Protein AF-A0A2V2UHX5-F1 (afdb_monomer)

Structure (mmCIF, N/CA/C/O backbone):
data_AF-A0A2V2UHX5-F1
#
_entry.id   AF-A0A2V2UHX5-F1
#
loop_
_atom_site.group_PDB
_atom_site.id
_atom_site.type_symbol
_atom_site.label_atom_id
_atom_site.label_alt_id
_atom_site.label_comp_id
_atom_site.label_asym_id
_atom_site.label_entity_id
_atom_site.label_seq_id
_atom_site.pdbx_PDB_ins_code
_atom_site.Cartn_x
_atom_site.Cartn_y
_atom_site.Cartn_z
_atom_site.occupancy
_atom_site.B_iso_or_equiv
_atom_site.auth_seq_id
_atom_site.auth_comp_id
_atom_site.auth_asym_id
_atom_site.auth_atom_id
_atom_site.pdbx_PDB_model_num
ATOM 1 N N . MET A 1 1 ? 48.097 -24.728 -21.000 1.00 29.00 1 MET A N 1
ATOM 2 C CA . MET A 1 1 ? 48.265 -24.884 -22.466 1.00 29.00 1 MET A CA 1
ATOM 3 C C . MET A 1 1 ? 46.854 -24.875 -23.049 1.00 29.00 1 MET A C 1
ATOM 5 O O . MET A 1 1 ? 46.111 -25.767 -22.694 1.00 29.00 1 MET A O 1
ATOM 9 N N . VAL A 1 2 ? 46.322 -23.892 -23.776 1.00 22.86 2 VAL A N 1
ATOM 10 C CA . VAL A 1 2 ? 46.842 -22.745 -24.535 1.00 22.86 2 VAL A CA 1
ATOM 11 C C . VAL A 1 2 ? 46.278 -21.443 -23.949 1.00 22.86 2 VAL A C 1
ATOM 13 O O . VAL A 1 2 ? 45.104 -21.356 -23.607 1.00 22.86 2 VAL A O 1
ATOM 16 N N . CYS A 1 3 ? 47.145 -20.444 -23.815 1.00 25.00 3 CYS A N 1
ATOM 17 C CA . CYS A 1 3 ? 46.819 -19.087 -23.396 1.00 25.00 3 CYS A CA 1
ATOM 18 C C . CYS A 1 3 ? 46.239 -18.328 -24.604 1.00 25.00 3 CYS A C 1
ATOM 20 O O . CYS A 1 3 ? 46.916 -18.231 -25.625 1.00 25.00 3 CYS A O 1
ATOM 22 N N . LEU A 1 4 ? 45.019 -17.792 -24.510 1.00 25.14 4 LEU A N 1
ATOM 23 C CA . LEU A 1 4 ? 44.509 -16.789 -25.451 1.00 25.14 4 LEU A CA 1
ATOM 24 C C . LEU A 1 4 ? 44.229 -15.505 -24.672 1.00 25.14 4 LEU A C 1
ATOM 26 O O . LEU A 1 4 ? 43.150 -15.286 -24.128 1.00 25.14 4 LEU A O 1
ATOM 30 N N . THR A 1 5 ? 45.267 -14.684 -24.583 1.00 29.28 5 THR A N 1
ATOM 31 C CA . THR A 1 5 ? 45.248 -13.331 -24.040 1.00 29.28 5 THR A CA 1
ATOM 32 C C . THR A 1 5 ? 44.528 -12.371 -24.995 1.00 29.28 5 THR A C 1
ATOM 34 O O . THR A 1 5 ? 44.740 -12.396 -26.203 1.00 29.28 5 THR A O 1
ATOM 37 N N . GLY A 1 6 ? 43.702 -11.483 -24.433 1.00 33.41 6 GLY A N 1
ATOM 38 C CA . GLY A 1 6 ? 43.344 -10.192 -25.034 1.00 33.41 6 GLY A CA 1
ATOM 39 C C . GLY A 1 6 ? 42.260 -10.191 -26.119 1.00 33.41 6 GLY A C 1
ATOM 40 O O . GLY A 1 6 ? 42.556 -10.225 -27.310 1.00 33.41 6 GLY A O 1
ATOM 41 N N . LYS A 1 7 ? 40.998 -9.986 -25.723 1.00 28.45 7 LYS A N 1
ATOM 42 C CA . LYS A 1 7 ? 39.952 -9.447 -26.611 1.00 28.45 7 LYS A CA 1
ATOM 43 C C . LYS A 1 7 ? 39.355 -8.189 -25.982 1.00 28.45 7 LYS A C 1
ATOM 45 O O . LYS A 1 7 ? 38.561 -8.270 -25.052 1.00 28.45 7 LYS A O 1
ATOM 50 N N . SER A 1 8 ? 39.784 -7.027 -26.470 1.00 31.50 8 SER A N 1
ATOM 51 C CA . SER A 1 8 ? 39.180 -5.730 -26.167 1.00 31.50 8 SER A CA 1
ATOM 52 C C . SER A 1 8 ? 37.963 -5.498 -27.067 1.00 31.50 8 SER A C 1
ATOM 54 O O . SER A 1 8 ? 38.036 -5.657 -28.285 1.00 31.50 8 SER A O 1
ATOM 56 N N . TRP A 1 9 ? 36.837 -5.141 -26.454 1.00 30.64 9 TRP A N 1
ATOM 57 C CA . TRP A 1 9 ? 35.574 -4.809 -27.121 1.00 30.64 9 TRP A CA 1
ATOM 58 C C . TRP A 1 9 ? 35.495 -3.293 -27.397 1.00 30.64 9 TRP A C 1
ATOM 60 O O . TRP A 1 9 ? 36.186 -2.526 -26.719 1.00 30.64 9 TRP A O 1
ATOM 70 N N . PRO A 1 10 ? 34.722 -2.833 -28.403 1.00 34.50 10 PRO A N 1
ATOM 71 C CA . PRO A 1 10 ? 34.759 -1.441 -28.848 1.00 34.50 10 PRO A CA 1
ATOM 72 C C . PRO A 1 10 ? 34.236 -0.483 -27.769 1.00 34.50 10 PRO A C 1
ATOM 74 O O . PRO A 1 10 ? 33.144 -0.654 -27.234 1.00 34.50 10 PRO A O 1
ATOM 77 N N . LEU A 1 11 ? 35.028 0.548 -27.479 1.00 31.48 11 LEU A N 1
ATOM 78 C CA . LEU A 1 11 ? 34.665 1.678 -26.626 1.00 31.48 11 LEU A CA 1
ATOM 79 C C . LEU A 1 11 ? 34.135 2.810 -27.513 1.00 31.48 11 LEU A C 1
ATOM 81 O O . LEU A 1 11 ? 34.868 3.320 -28.360 1.00 31.48 11 LEU A O 1
ATOM 85 N N . LEU A 1 12 ? 32.889 3.238 -27.297 1.00 30.97 12 LEU A N 1
ATOM 86 C CA . LEU A 1 12 ? 32.420 4.541 -27.773 1.00 30.97 12 LEU A CA 1
ATOM 87 C C . LEU A 1 12 ? 33.054 5.627 -26.899 1.00 30.97 12 LEU A C 1
ATOM 89 O O . LEU A 1 12 ? 32.900 5.607 -25.678 1.00 30.97 12 LEU A O 1
ATOM 93 N N . ARG A 1 13 ? 33.772 6.572 -27.513 1.00 33.16 13 ARG A N 1
ATOM 94 C CA . ARG A 1 13 ? 34.287 7.757 -26.821 1.00 33.16 13 ARG A CA 1
ATOM 95 C C . ARG A 1 13 ? 33.755 9.022 -27.474 1.00 33.16 13 ARG A C 1
ATOM 97 O O . ARG A 1 13 ? 33.814 9.185 -28.689 1.00 33.16 13 ARG A O 1
ATOM 104 N N . TRP A 1 14 ? 33.282 9.923 -26.627 1.00 31.20 14 TRP A N 1
ATOM 105 C CA . TRP A 1 14 ? 32.943 11.292 -26.978 1.00 31.20 14 TRP A CA 1
ATOM 106 C C . TRP A 1 14 ? 34.185 12.147 -26.744 1.00 31.20 14 TRP A C 1
ATOM 108 O O . TRP A 1 14 ? 34.790 12.058 -25.676 1.00 31.20 14 TRP A O 1
ATOM 118 N N . CYS A 1 15 ? 34.587 12.945 -27.730 1.00 32.78 15 CYS A N 1
ATOM 119 C CA . CYS A 1 15 ? 35.665 13.911 -27.562 1.00 32.78 15 CYS A CA 1
ATOM 120 C C . CYS A 1 15 ? 35.153 15.285 -27.993 1.00 32.78 15 CYS A C 1
ATOM 122 O O . CYS A 1 15 ? 34.737 15.471 -29.136 1.00 32.78 15 CYS A O 1
ATOM 124 N N . THR A 1 16 ? 35.164 16.240 -27.070 1.00 27.30 16 THR A N 1
ATOM 125 C CA . THR A 1 16 ? 34.967 17.661 -27.360 1.00 27.30 16 THR A CA 1
ATOM 126 C C . THR A 1 16 ? 36.314 18.272 -27.735 1.00 27.30 16 THR A C 1
ATOM 128 O O . THR A 1 16 ? 37.315 18.045 -27.055 1.00 27.30 16 THR A O 1
ATOM 131 N N . THR A 1 17 ? 36.369 19.026 -28.832 1.00 35.03 17 THR A N 1
ATOM 132 C CA . THR A 1 17 ? 37.528 19.871 -29.156 1.00 35.03 17 THR A CA 1
ATOM 133 C C . THR A 1 17 ? 37.292 21.294 -28.640 1.00 35.03 17 THR A C 1
ATOM 135 O O . THR A 1 17 ? 36.150 21.693 -28.407 1.00 35.03 17 THR A O 1
ATOM 138 N N . MET A 1 18 ? 38.372 22.062 -28.437 1.00 31.48 18 MET A N 1
ATOM 139 C CA . MET A 1 18 ? 38.348 23.391 -27.794 1.00 31.48 18 MET A CA 1
ATOM 140 C C . MET A 1 18 ? 37.526 24.478 -28.525 1.00 31.48 18 MET A C 1
ATOM 142 O O . MET A 1 18 ? 37.400 25.577 -28.001 1.00 31.48 18 MET A O 1
ATOM 146 N N . GLU A 1 19 ? 36.921 24.189 -29.681 1.00 33.12 19 GLU A N 1
ATOM 147 C CA . GLU A 1 19 ? 36.107 25.146 -30.456 1.00 33.12 19 GLU A CA 1
ATOM 148 C C . GLU A 1 19 ? 34.610 24.778 -30.528 1.00 33.12 19 GLU A C 1
ATOM 150 O O . GLU A 1 19 ? 33.876 25.278 -31.374 1.00 33.12 19 GLU A O 1
ATOM 155 N N . GLY A 1 20 ? 34.117 23.910 -29.636 1.00 34.12 20 GLY A N 1
ATOM 156 C CA . GLY A 1 20 ? 32.671 23.711 -29.445 1.00 34.12 20 GLY A CA 1
ATOM 157 C C . GLY A 1 20 ? 31.966 22.809 -30.467 1.00 34.12 20 GLY A C 1
ATOM 158 O O . GLY A 1 20 ? 30.743 22.694 -30.427 1.00 34.12 20 GLY A O 1
ATOM 159 N N . ASN A 1 21 ? 32.703 22.108 -31.333 1.00 33.91 21 ASN A N 1
ATOM 160 C CA . ASN A 1 21 ? 32.145 21.066 -32.199 1.00 33.91 21 ASN A CA 1
ATOM 161 C C . ASN A 1 21 ? 32.291 19.675 -31.555 1.00 33.91 21 ASN A C 1
ATOM 163 O O . ASN A 1 21 ? 33.368 19.296 -31.088 1.00 33.91 21 ASN A O 1
ATOM 167 N N . VAL A 1 22 ? 31.205 18.894 -31.543 1.00 33.19 22 VAL A N 1
ATOM 168 C CA . VAL A 1 22 ? 31.195 17.508 -31.043 1.00 33.19 22 VAL A CA 1
ATOM 169 C C . VAL A 1 22 ? 31.486 16.561 -32.203 1.00 33.19 22 VAL A C 1
ATOM 171 O O . VAL A 1 22 ? 30.691 16.454 -33.135 1.00 33.19 22 VAL A O 1
ATOM 174 N N . ILE A 1 23 ? 32.616 15.855 -32.143 1.00 38.97 23 ILE A N 1
ATOM 175 C CA . ILE A 1 23 ? 32.983 14.832 -33.128 1.00 38.97 23 ILE A CA 1
ATOM 176 C C . ILE A 1 23 ? 32.737 13.455 -32.507 1.00 38.97 23 ILE A C 1
ATOM 178 O O . ILE A 1 23 ? 33.295 13.119 -31.461 1.00 38.97 23 ILE A O 1
ATOM 182 N N . LEU A 1 24 ? 31.908 12.639 -33.163 1.00 34.75 24 LEU A N 1
ATOM 183 C CA . LEU A 1 24 ? 31.707 11.241 -32.792 1.00 34.75 24 LEU A CA 1
ATOM 184 C C . LEU A 1 24 ? 32.798 10.390 -33.456 1.00 34.75 24 LEU A C 1
ATOM 186 O O . LEU A 1 24 ? 32.785 10.204 -34.671 1.00 34.75 24 LEU A O 1
ATOM 190 N N . MET A 1 25 ? 33.737 9.861 -32.671 1.00 34.75 25 MET A N 1
ATOM 191 C CA . MET A 1 25 ? 34.722 8.898 -33.168 1.00 34.75 25 MET A CA 1
ATOM 192 C C . MET A 1 25 ? 34.351 7.487 -32.718 1.00 34.75 25 MET A C 1
ATOM 194 O O . MET A 1 25 ? 34.378 7.161 -31.532 1.00 34.75 25 MET A O 1
ATOM 198 N N . VAL A 1 26 ? 34.029 6.630 -33.686 1.00 34.41 26 VAL A N 1
ATOM 199 C CA . VAL A 1 26 ? 33.784 5.204 -33.454 1.00 34.41 26 VAL A CA 1
ATOM 200 C C . VAL A 1 26 ? 35.026 4.436 -33.892 1.00 34.41 26 VAL A C 1
ATOM 202 O O . VAL A 1 26 ? 35.281 4.265 -35.081 1.00 34.41 26 VAL A O 1
ATOM 205 N N . GLN A 1 27 ? 35.816 3.968 -32.928 1.00 32.69 27 GLN A N 1
ATOM 206 C CA . GLN A 1 27 ? 36.979 3.134 -33.211 1.00 32.69 27 GLN A CA 1
ATOM 207 C C . GLN A 1 27 ? 36.567 1.662 -33.168 1.00 32.69 27 GLN A C 1
ATOM 209 O O . GLN A 1 27 ? 36.323 1.106 -32.097 1.00 32.69 27 GLN A O 1
ATOM 214 N N . THR A 1 28 ? 36.505 1.011 -34.331 1.00 35.50 28 THR A N 1
ATOM 215 C CA . THR A 1 28 ? 36.329 -0.444 -34.407 1.00 35.50 28 THR A CA 1
ATOM 216 C C . THR A 1 28 ? 37.602 -1.099 -34.924 1.00 35.50 28 THR A C 1
ATOM 218 O O . THR A 1 28 ? 38.202 -0.671 -35.907 1.00 35.50 28 THR A O 1
ATOM 221 N N . ARG A 1 29 ? 38.035 -2.162 -34.246 1.00 33.00 29 ARG A N 1
ATOM 222 C CA . ARG A 1 29 ? 38.988 -3.128 -34.793 1.00 33.00 29 ARG A CA 1
ATOM 223 C C . ARG A 1 29 ? 38.162 -4.370 -35.104 1.00 33.00 29 ARG A C 1
ATOM 225 O O . ARG A 1 29 ? 37.933 -5.185 -34.217 1.00 33.00 29 ARG A O 1
ATOM 232 N N . MET A 1 30 ? 37.615 -4.454 -36.315 1.00 36.06 30 MET A N 1
ATOM 233 C CA . MET A 1 30 ? 36.760 -5.576 -36.713 1.00 36.06 30 MET A CA 1
ATOM 234 C C . MET A 1 30 ? 37.432 -6.440 -37.785 1.00 36.06 30 MET A C 1
ATOM 236 O O . MET A 1 30 ? 38.065 -5.905 -38.696 1.00 36.06 30 MET A O 1
ATOM 240 N N . PRO A 1 31 ? 37.326 -7.775 -37.684 1.00 35.81 31 PRO A N 1
ATOM 241 C CA . PRO A 1 31 ? 37.798 -8.678 -38.721 1.00 35.81 31 PRO A CA 1
ATOM 242 C C . PRO A 1 31 ? 36.929 -8.583 -39.990 1.00 35.81 31 PRO A C 1
ATOM 244 O O . PRO A 1 31 ? 35.723 -8.351 -39.927 1.00 35.81 31 PRO A O 1
ATOM 247 N N . TRP A 1 32 ? 37.566 -8.808 -41.142 1.00 38.41 32 TRP A N 1
ATOM 248 C CA . TRP A 1 32 ? 37.088 -8.579 -42.520 1.00 38.41 32 TRP A CA 1
ATOM 249 C C . TRP A 1 32 ? 35.759 -9.235 -42.956 1.00 38.41 32 TRP A C 1
ATOM 251 O O . TRP A 1 32 ? 35.312 -9.004 -44.073 1.00 38.41 32 TRP A O 1
ATOM 261 N N . TRP A 1 33 ? 35.130 -10.058 -42.119 1.00 38.44 33 TRP A N 1
ATOM 262 C CA . TRP A 1 33 ? 33.874 -10.753 -42.428 1.00 38.44 33 TRP A CA 1
ATOM 263 C C . TRP A 1 33 ? 32.637 -10.052 -41.841 1.00 38.44 33 TRP A C 1
ATOM 265 O O . TRP A 1 33 ? 31.519 -10.339 -42.260 1.00 38.44 33 TRP A O 1
ATOM 275 N N . VAL A 1 34 ? 32.819 -9.081 -40.934 1.00 41.62 34 VAL A N 1
ATOM 276 C CA . VAL A 1 34 ? 31.725 -8.267 -40.357 1.00 41.62 34 VAL A CA 1
ATOM 277 C C . VAL A 1 34 ? 31.292 -7.126 -41.295 1.00 41.62 34 VAL A C 1
ATOM 279 O O . VAL A 1 34 ? 30.174 -6.625 -41.206 1.00 41.62 34 VAL A O 1
ATOM 282 N N . THR A 1 35 ? 32.128 -6.752 -42.265 1.00 40.59 35 THR A N 1
ATOM 283 C CA . THR A 1 35 ? 31.844 -5.698 -43.256 1.00 40.59 35 THR A CA 1
ATOM 284 C C . THR A 1 35 ? 30.671 -6.018 -44.184 1.00 40.59 35 THR A C 1
ATOM 286 O O . THR A 1 35 ? 30.045 -5.089 -44.681 1.00 40.59 35 THR A O 1
ATOM 289 N N . ARG A 1 36 ? 30.297 -7.292 -44.378 1.00 33.34 36 ARG A N 1
ATOM 290 C CA . ARG A 1 36 ? 29.202 -7.676 -45.293 1.00 33.34 36 ARG A CA 1
ATOM 291 C C . ARG A 1 36 ? 27.782 -7.417 -44.771 1.00 33.34 36 ARG A C 1
ATOM 293 O O . ARG A 1 36 ? 26.845 -7.487 -45.555 1.00 33.34 36 ARG A O 1
ATOM 300 N N . HIS A 1 37 ? 27.606 -7.105 -43.485 1.00 39.50 37 HIS A N 1
ATOM 301 C CA . HIS A 1 37 ? 26.285 -6.819 -42.898 1.00 39.50 37 HIS A CA 1
ATOM 302 C C . HIS A 1 37 ? 26.075 -5.338 -42.530 1.00 39.50 37 HIS A C 1
ATOM 304 O O . HIS A 1 37 ? 25.029 -4.980 -41.990 1.00 39.50 37 HIS A O 1
ATOM 310 N N . LEU A 1 38 ? 27.038 -4.461 -42.844 1.00 37.91 38 LEU A N 1
ATOM 311 C CA . LEU A 1 38 ? 26.984 -3.031 -42.515 1.00 37.91 38 LEU A CA 1
ATOM 312 C C . LEU A 1 38 ? 26.311 -2.152 -43.584 1.00 37.91 38 LEU A C 1
ATOM 314 O O . LEU A 1 38 ? 26.018 -0.995 -43.286 1.00 37.91 38 LEU A O 1
ATOM 318 N N . ASP A 1 39 ? 25.968 -2.687 -44.760 1.00 37.91 39 ASP A N 1
ATOM 319 C CA . ASP A 1 39 ? 25.250 -1.926 -45.798 1.00 37.91 39 ASP A CA 1
ATOM 320 C C . ASP A 1 39 ? 23.863 -1.449 -45.322 1.00 37.91 39 ASP A C 1
ATOM 322 O O . ASP A 1 39 ? 23.401 -0.369 -45.691 1.00 37.91 39 ASP A O 1
ATOM 326 N N . VAL A 1 40 ? 23.224 -2.194 -44.411 1.00 38.59 40 VAL A N 1
ATOM 327 C CA . VAL A 1 40 ? 21.906 -1.844 -43.847 1.00 38.59 40 VAL A CA 1
ATOM 328 C C . VAL A 1 40 ? 22.014 -0.769 -42.753 1.00 38.59 40 VAL A C 1
ATOM 330 O O . VAL A 1 40 ? 21.155 0.106 -42.652 1.00 38.59 40 VAL A O 1
ATOM 333 N N . LEU A 1 41 ? 23.099 -0.773 -41.971 1.00 36.66 41 LEU A N 1
ATOM 334 C CA . LEU A 1 41 ? 23.358 0.209 -40.907 1.00 36.66 41 LEU A CA 1
ATOM 335 C C . LEU A 1 41 ? 23.897 1.538 -41.461 1.00 36.66 41 LEU A C 1
ATOM 337 O O . LEU A 1 41 ? 23.500 2.607 -40.995 1.00 36.66 41 LEU A O 1
ATOM 341 N N . GLY A 1 42 ? 24.736 1.487 -42.500 1.00 34.00 42 GLY A N 1
ATOM 342 C CA . GLY A 1 42 ? 25.228 2.676 -43.200 1.00 34.00 42 GLY A CA 1
ATOM 343 C C . GLY A 1 42 ? 24.107 3.465 -43.886 1.00 34.00 42 GLY A C 1
ATOM 344 O O . GLY A 1 42 ? 24.073 4.695 -43.802 1.00 34.00 42 GLY A O 1
ATOM 345 N N . ALA A 1 43 ? 23.135 2.770 -44.487 1.00 34.47 43 ALA A N 1
ATOM 346 C CA . ALA A 1 43 ? 21.999 3.398 -45.161 1.00 34.47 43 ALA A CA 1
ATOM 347 C C . ALA A 1 43 ? 21.012 4.091 -44.196 1.00 34.47 43 ALA A C 1
ATOM 349 O O . ALA A 1 43 ? 20.432 5.122 -44.550 1.00 34.47 43 ALA A O 1
ATOM 350 N N . MET A 1 44 ? 20.836 3.578 -42.969 1.00 30.78 44 MET A N 1
ATOM 351 C CA . MET A 1 44 ? 19.966 4.212 -41.964 1.00 30.78 44 MET A CA 1
ATOM 352 C C . MET A 1 44 ? 20.582 5.487 -41.373 1.00 30.78 44 MET A C 1
ATOM 354 O O . MET A 1 44 ? 19.869 6.473 -41.187 1.00 30.78 44 MET A O 1
ATOM 358 N N . CYS A 1 45 ? 21.899 5.516 -41.148 1.00 33.50 45 CYS A N 1
ATOM 359 C CA . CYS A 1 45 ? 22.588 6.712 -40.651 1.00 33.50 45 CYS A CA 1
ATOM 360 C C . CYS A 1 45 ? 22.636 7.842 -41.694 1.00 33.50 45 CYS A C 1
ATOM 362 O O . CYS A 1 45 ? 22.489 9.010 -41.338 1.00 33.50 45 CYS A O 1
ATOM 364 N N . ALA A 1 46 ? 22.768 7.514 -42.985 1.00 33.53 46 ALA A N 1
ATOM 365 C CA . ALA A 1 46 ? 22.805 8.511 -44.058 1.00 33.53 46 ALA A CA 1
ATOM 366 C C . ALA A 1 46 ? 21.459 9.237 -44.277 1.00 33.53 46 ALA A C 1
ATOM 368 O O . ALA A 1 46 ? 21.449 10.407 -44.655 1.00 33.53 46 ALA A O 1
ATOM 369 N N . ARG A 1 47 ? 20.313 8.593 -44.001 1.00 28.66 47 ARG A N 1
ATOM 370 C CA . ARG A 1 47 ? 18.983 9.228 -44.136 1.00 28.66 47 ARG A CA 1
ATOM 371 C C . ARG A 1 47 ? 18.615 10.186 -42.999 1.00 28.66 47 ARG A C 1
ATOM 373 O O . ARG A 1 47 ? 17.701 10.984 -43.174 1.00 28.66 47 ARG A O 1
ATOM 380 N N . LEU A 1 48 ? 19.319 10.142 -41.867 1.00 31.83 48 LEU A N 1
ATOM 381 C CA . LEU A 1 48 ? 19.066 11.014 -40.710 1.00 31.83 48 LEU A CA 1
ATOM 382 C C . LEU A 1 48 ? 19.770 12.381 -40.792 1.00 31.83 48 LEU A C 1
ATOM 384 O O . LEU A 1 48 ? 19.522 13.238 -39.950 1.00 31.83 48 LEU A O 1
ATOM 388 N N . ILE A 1 49 ? 20.615 12.620 -41.802 1.00 40.94 49 ILE A N 1
ATOM 389 C CA . ILE A 1 49 ? 21.466 13.817 -41.883 1.00 40.94 49 ILE A CA 1
ATOM 390 C C . ILE A 1 49 ? 21.185 14.571 -43.191 1.00 40.94 49 ILE A C 1
ATOM 392 O O . ILE A 1 49 ? 22.003 14.638 -44.101 1.00 40.94 49 ILE A O 1
ATOM 396 N N . SER A 1 50 ? 19.989 15.149 -43.292 1.00 33.78 50 SER A N 1
ATOM 397 C CA . SER A 1 50 ? 19.660 16.166 -44.302 1.00 33.78 50 SER A CA 1
ATOM 398 C C . SER A 1 50 ? 18.842 17.287 -43.665 1.00 33.78 50 SER A C 1
ATOM 400 O O . SER A 1 50 ? 17.723 17.605 -44.059 1.00 33.78 50 SER A O 1
ATOM 402 N N . THR A 1 51 ? 19.402 17.898 -42.624 1.00 35.25 51 THR A N 1
ATOM 403 C CA . THR A 1 51 ? 18.931 19.192 -42.123 1.00 35.25 51 THR A CA 1
ATOM 404 C C . THR A 1 51 ? 20.132 20.127 -42.014 1.00 35.25 51 THR A C 1
ATOM 406 O O . THR A 1 51 ? 21.095 19.846 -41.306 1.00 35.25 51 THR A O 1
ATOM 409 N N . LYS A 1 52 ? 20.072 21.209 -42.797 1.00 36.69 52 LYS A N 1
ATOM 410 C CA . LYS A 1 52 ? 21.114 22.154 -43.252 1.00 36.69 52 LYS A CA 1
ATOM 411 C C . LYS A 1 52 ? 22.005 22.864 -42.198 1.00 36.69 52 LYS A C 1
ATOM 413 O O . LYS A 1 52 ? 22.319 24.035 -42.392 1.00 36.69 52 LYS A O 1
ATOM 418 N N . ARG A 1 53 ? 22.455 22.233 -41.106 1.00 36.88 53 ARG A N 1
ATOM 419 C CA . ARG A 1 53 ? 23.353 22.900 -40.129 1.00 36.88 53 ARG A CA 1
ATOM 420 C C . ARG A 1 53 ? 24.494 22.081 -39.518 1.00 36.88 53 ARG A C 1
ATOM 422 O O . ARG A 1 53 ? 25.214 22.627 -38.694 1.00 36.88 53 ARG A O 1
ATOM 429 N N . PHE A 1 54 ? 24.734 20.845 -39.951 1.00 32.59 54 PHE A N 1
ATOM 430 C CA . PHE A 1 54 ? 25.877 20.061 -39.468 1.00 32.59 54 PHE A CA 1
ATOM 431 C C . PHE A 1 54 ? 26.579 19.346 -40.625 1.00 32.59 54 PHE A C 1
ATOM 433 O O . PHE A 1 54 ? 25.958 18.561 -41.338 1.00 32.59 54 PHE A O 1
ATOM 440 N N . GLN A 1 55 ? 27.872 19.618 -40.818 1.00 30.16 55 GLN A N 1
ATOM 441 C CA . GLN A 1 55 ? 28.740 18.791 -41.654 1.00 30.16 55 GLN A CA 1
ATOM 442 C C . GLN A 1 55 ? 29.339 17.696 -40.767 1.00 30.16 55 GLN A C 1
ATOM 444 O O . GLN A 1 55 ? 30.156 17.981 -39.897 1.00 30.16 55 GLN A O 1
ATOM 449 N N . PHE A 1 56 ? 28.927 16.446 -40.969 1.00 29.41 56 PHE A N 1
ATOM 450 C CA . PHE A 1 56 ? 29.563 15.292 -40.334 1.00 29.41 56 PHE A CA 1
ATOM 451 C C . PHE A 1 56 ? 30.514 14.636 -41.337 1.00 29.41 56 PHE A C 1
ATOM 453 O O . PHE A 1 56 ? 30.081 14.149 -42.379 1.00 29.41 56 PHE A O 1
ATOM 460 N N . LEU A 1 57 ? 31.809 14.612 -41.020 1.00 32.00 57 LEU A N 1
ATOM 461 C CA . LEU A 1 57 ? 32.804 13.828 -41.747 1.00 32.00 57 LEU A CA 1
ATOM 462 C C . LEU A 1 57 ? 32.928 12.461 -41.063 1.00 32.00 57 LEU A C 1
ATOM 464 O O . LEU A 1 57 ? 33.445 12.362 -39.951 1.00 32.00 57 LEU A O 1
ATOM 468 N N . VAL A 1 58 ? 32.454 11.401 -41.715 1.00 30.64 58 VAL A N 1
ATOM 469 C CA . VAL A 1 58 ? 32.699 10.026 -41.261 1.00 30.64 58 VAL A CA 1
ATOM 470 C C . VAL A 1 58 ? 34.105 9.636 -41.705 1.00 30.64 58 VAL A C 1
ATOM 472 O O . VAL A 1 58 ? 34.328 9.307 -42.867 1.00 30.64 58 VAL A O 1
ATOM 475 N N . VAL A 1 59 ? 35.067 9.689 -40.785 1.00 30.44 59 VAL A N 1
ATOM 476 C CA . VAL A 1 59 ? 36.425 9.191 -41.033 1.00 30.44 59 VAL A CA 1
ATOM 477 C C . VAL A 1 59 ? 36.516 7.757 -40.521 1.00 30.44 59 VAL A C 1
ATOM 479 O O . VAL A 1 59 ? 36.517 7.511 -39.316 1.00 30.44 59 VAL A O 1
ATOM 482 N N . VAL A 1 60 ? 36.615 6.795 -41.438 1.00 28.25 60 VAL A N 1
ATOM 483 C CA . VAL A 1 60 ? 36.982 5.412 -41.106 1.00 28.25 60 VAL A CA 1
ATOM 484 C C . VAL A 1 60 ? 38.495 5.383 -40.884 1.00 28.25 60 VAL A C 1
ATOM 486 O O . VAL A 1 60 ? 39.273 5.249 -41.824 1.00 28.25 60 VAL A O 1
ATOM 489 N N . VAL A 1 61 ? 38.934 5.577 -39.638 1.00 33.19 61 VAL A N 1
ATOM 490 C CA . VAL A 1 61 ? 40.363 5.568 -39.290 1.00 33.19 61 VAL A CA 1
ATOM 491 C C . VAL A 1 61 ? 40.836 4.126 -39.093 1.00 33.19 61 VAL A C 1
ATOM 493 O O . VAL A 1 61 ? 40.743 3.563 -38.002 1.00 33.19 61 VAL A O 1
ATOM 496 N N . GLY A 1 62 ? 41.403 3.525 -40.136 1.00 29.97 62 GLY A N 1
ATOM 497 C CA . GLY A 1 62 ? 42.417 2.492 -39.944 1.00 29.97 62 GLY A CA 1
ATOM 498 C C . GLY A 1 62 ? 43.705 3.172 -39.486 1.00 29.97 62 GLY A C 1
ATOM 499 O O . GLY A 1 62 ? 44.281 3.891 -40.281 1.00 29.97 62 GLY A O 1
ATOM 500 N N . GLN A 1 63 ? 44.113 2.970 -38.225 1.00 29.03 63 GLN A N 1
ATOM 501 C CA . GLN A 1 63 ? 45.346 3.485 -37.591 1.00 29.03 63 GLN A CA 1
ATOM 502 C C . GLN A 1 63 ? 45.617 4.995 -37.788 1.00 29.03 63 GLN A C 1
ATOM 504 O O . GLN A 1 63 ? 45.920 5.467 -38.872 1.00 29.03 63 GLN A O 1
ATOM 509 N N . ALA A 1 64 ? 45.557 5.768 -36.701 1.00 31.95 64 ALA A N 1
ATOM 510 C CA . ALA A 1 64 ? 45.722 7.220 -36.727 1.00 31.95 64 ALA A CA 1
ATOM 511 C C . ALA A 1 64 ? 47.014 7.676 -37.441 1.00 31.95 64 ALA A C 1
ATOM 513 O O . ALA A 1 64 ? 48.119 7.357 -37.006 1.00 31.95 64 ALA A O 1
ATOM 514 N N . TRP A 1 65 ? 46.855 8.458 -38.510 1.00 28.30 65 TRP A N 1
ATOM 515 C CA . TRP A 1 65 ? 47.897 9.301 -39.092 1.00 28.30 65 TRP A CA 1
ATOM 516 C C . TRP A 1 65 ? 47.581 10.740 -38.691 1.00 28.30 65 TRP A C 1
ATOM 518 O O . TRP A 1 65 ? 46.536 11.270 -39.062 1.00 28.30 65 TRP A O 1
ATOM 528 N N . SER A 1 66 ? 48.468 11.382 -37.938 1.00 28.47 66 SER A N 1
ATOM 529 C CA . SER A 1 66 ? 48.432 12.836 -37.777 1.00 28.47 66 SER A CA 1
ATOM 530 C C . SER A 1 66 ? 49.499 13.441 -38.680 1.00 28.47 66 SER A C 1
ATOM 532 O O . SER A 1 66 ? 50.688 13.186 -38.499 1.00 28.47 66 SER A O 1
ATOM 534 N N . TYR A 1 67 ? 49.066 14.234 -39.659 1.00 28.44 67 TYR A N 1
ATOM 535 C CA . TYR A 1 67 ? 49.948 15.085 -40.451 1.00 28.44 67 TYR A CA 1
ATOM 536 C C . TYR A 1 67 ? 50.403 16.262 -39.586 1.00 28.44 67 TYR A C 1
ATOM 538 O O . TYR A 1 67 ? 49.590 17.097 -39.195 1.00 28.44 67 TYR A O 1
ATOM 546 N N . CYS A 1 68 ? 51.701 16.339 -39.298 1.00 25.73 68 CYS A N 1
ATOM 547 C CA . CYS A 1 68 ? 52.315 17.562 -38.799 1.00 25.73 68 CYS A CA 1
ATOM 548 C C . CYS A 1 68 ? 52.803 18.353 -40.017 1.00 25.73 68 CYS A C 1
ATOM 550 O O . CYS A 1 68 ? 53.751 17.945 -40.687 1.00 25.73 68 CYS A O 1
ATOM 552 N N . CYS A 1 69 ? 52.109 19.438 -40.356 1.00 26.28 69 CYS A N 1
ATOM 553 C CA . CYS A 1 69 ? 52.485 20.304 -41.465 1.00 26.28 69 CYS A CA 1
ATOM 554 C C . CYS A 1 69 ? 53.454 21.370 -40.936 1.00 26.28 69 CYS A C 1
ATOM 556 O O . CYS A 1 69 ? 53.022 22.371 -40.372 1.00 26.28 69 CYS A O 1
ATOM 558 N N . SER A 1 70 ? 54.763 21.152 -41.082 1.00 28.08 70 SER A N 1
ATOM 559 C CA . SER A 1 70 ? 55.759 22.211 -40.899 1.00 28.08 70 SER A CA 1
ATOM 560 C C . SER A 1 70 ? 56.091 22.833 -42.253 1.00 28.08 70 SER A C 1
ATOM 562 O O . SER A 1 70 ? 56.524 22.146 -43.176 1.00 28.08 70 SER A O 1
ATOM 564 N N . SER A 1 71 ? 55.876 24.137 -42.363 1.00 37.00 71 SER A N 1
ATOM 565 C CA . SER A 1 71 ? 56.144 24.963 -43.537 1.00 37.00 71 SER A CA 1
ATOM 566 C C . SER A 1 71 ? 57.646 25.082 -43.842 1.00 37.00 71 SER A C 1
ATOM 568 O O . SER A 1 71 ? 58.351 25.808 -43.145 1.00 37.00 71 SER A O 1
ATOM 570 N N . ALA A 1 72 ? 58.120 24.422 -44.903 1.00 29.09 72 ALA A N 1
ATOM 571 C CA . ALA A 1 72 ? 59.323 24.797 -45.658 1.00 29.09 72 ALA A CA 1
ATOM 572 C C . ALA A 1 72 ? 59.254 24.207 -47.088 1.00 29.09 72 ALA A C 1
ATOM 574 O O . ALA A 1 72 ? 58.749 23.093 -47.251 1.00 29.09 72 ALA A O 1
ATOM 575 N N . PRO A 1 73 ? 59.709 24.925 -48.135 1.00 36.06 73 PRO A N 1
ATOM 576 C CA . PRO A 1 73 ? 59.552 24.489 -49.518 1.00 36.06 73 PRO A CA 1
ATOM 577 C C . PRO A 1 73 ? 60.664 23.510 -49.918 1.00 36.06 73 PRO A C 1
ATOM 579 O O . PRO A 1 73 ? 61.841 23.855 -49.896 1.00 36.06 73 PRO A O 1
ATOM 582 N N . GLY A 1 74 ? 60.276 22.302 -50.331 1.00 34.97 74 GLY A N 1
ATOM 583 C CA . GLY A 1 74 ? 61.171 21.319 -50.948 1.00 34.97 74 GLY A CA 1
ATOM 584 C C . GLY A 1 74 ? 61.114 19.944 -50.282 1.00 34.97 74 GLY A C 1
ATOM 585 O O . GLY A 1 74 ? 61.604 19.771 -49.177 1.00 34.97 74 GLY A O 1
ATOM 586 N N . PHE A 1 75 ? 60.528 18.975 -50.995 1.00 31.06 75 PHE A N 1
ATOM 587 C CA . PHE A 1 75 ? 60.599 17.521 -50.773 1.00 31.06 75 PHE A CA 1
ATOM 588 C C . PHE A 1 75 ? 60.347 16.996 -49.342 1.00 31.06 75 PHE A C 1
ATOM 590 O O . PHE A 1 75 ? 61.245 16.873 -48.515 1.00 31.06 75 PHE A O 1
ATOM 597 N N . ILE A 1 76 ? 59.111 16.547 -49.092 1.00 30.27 76 ILE A N 1
ATOM 598 C CA . ILE A 1 76 ? 58.727 15.826 -47.870 1.00 30.27 76 ILE A CA 1
ATOM 599 C C . ILE A 1 76 ? 59.002 14.327 -48.057 1.00 30.27 76 ILE A C 1
ATOM 601 O O . ILE A 1 76 ? 58.271 13.635 -48.763 1.00 30.27 76 ILE A O 1
ATOM 605 N N . LEU A 1 77 ? 60.028 13.815 -47.374 1.00 27.34 77 LEU A N 1
ATOM 606 C CA . LEU A 1 77 ? 60.194 12.389 -47.083 1.00 27.34 77 LEU A CA 1
ATOM 607 C C . LEU A 1 77 ? 59.807 12.179 -45.610 1.00 27.34 77 LEU A C 1
ATOM 609 O O . LEU A 1 77 ? 60.570 12.506 -44.702 1.00 27.34 77 LEU A O 1
ATOM 613 N N . ALA A 1 78 ? 58.588 11.701 -45.352 1.00 28.92 78 ALA A N 1
ATOM 614 C CA . ALA A 1 78 ? 58.084 11.510 -43.993 1.00 28.92 78 ALA A CA 1
ATOM 615 C C . ALA A 1 78 ? 58.738 10.279 -43.336 1.00 28.92 78 ALA A C 1
ATOM 617 O O . ALA A 1 78 ? 58.441 9.136 -43.684 1.00 28.92 78 ALA A O 1
A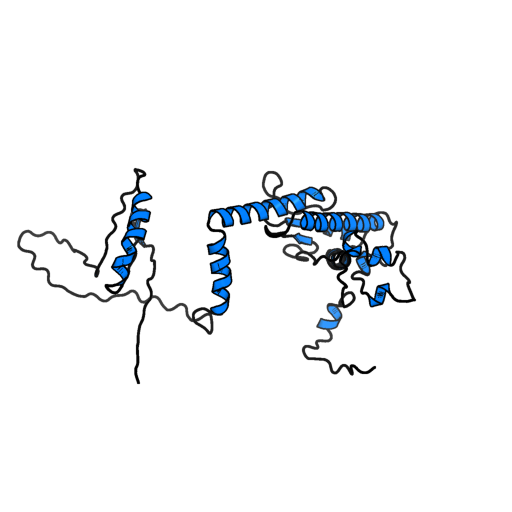TOM 618 N N . ARG A 1 79 ? 59.631 10.502 -42.364 1.00 26.88 79 ARG A N 1
ATOM 619 C CA . ARG A 1 79 ? 60.098 9.460 -41.434 1.00 26.88 79 ARG A CA 1
ATOM 620 C C . ARG A 1 79 ? 59.039 9.234 -40.351 1.00 26.88 79 ARG A C 1
ATOM 622 O O . ARG A 1 79 ? 58.695 10.157 -39.618 1.00 26.88 79 ARG A O 1
ATOM 629 N N . PHE A 1 80 ? 58.560 7.998 -40.229 1.00 26.39 80 PHE A N 1
ATOM 630 C CA . PHE A 1 80 ? 57.632 7.574 -39.179 1.00 26.39 80 PHE A CA 1
ATOM 631 C C . PHE A 1 80 ? 58.353 7.444 -37.834 1.00 26.39 80 PHE A C 1
ATOM 633 O O . PHE A 1 80 ? 59.272 6.639 -37.699 1.00 26.39 80 PHE A O 1
ATOM 640 N N . CYS A 1 81 ? 57.911 8.198 -36.826 1.00 25.66 81 CYS A N 1
ATOM 641 C CA . CYS A 1 81 ? 58.347 8.039 -35.440 1.00 25.66 81 CYS A CA 1
ATOM 642 C C . CYS A 1 81 ? 57.120 7.725 -34.570 1.00 25.66 81 CYS A C 1
ATOM 644 O O . CYS A 1 81 ? 56.205 8.540 -34.456 1.00 25.66 81 CYS A O 1
ATOM 646 N N . PHE A 1 82 ? 57.072 6.520 -33.998 1.00 26.81 82 PHE A N 1
ATOM 647 C CA . PHE A 1 82 ? 55.993 6.071 -33.115 1.00 26.81 82 PHE A CA 1
ATOM 648 C C . PHE A 1 82 ? 56.157 6.703 -31.725 1.00 26.81 82 PHE A C 1
ATOM 650 O O . PHE A 1 82 ? 57.056 6.324 -30.979 1.00 26.81 82 PHE A O 1
ATOM 657 N N . TYR A 1 83 ? 55.267 7.622 -31.340 1.00 30.73 83 TYR A N 1
ATOM 658 C CA . TYR A 1 83 ? 55.150 8.077 -29.949 1.00 30.73 83 TYR A CA 1
ATOM 659 C C . TYR A 1 83 ? 54.019 7.322 -29.241 1.00 30.73 83 TYR A C 1
ATOM 661 O O . TYR A 1 83 ? 52.845 7.678 -29.318 1.00 30.73 83 TYR A O 1
ATOM 669 N N . SER A 1 84 ? 54.377 6.263 -28.518 1.00 32.94 84 SER A N 1
ATOM 670 C CA . SER A 1 84 ? 53.493 5.562 -27.587 1.00 32.94 84 SER A CA 1
ATOM 671 C C . SER A 1 84 ? 53.452 6.298 -26.243 1.00 32.94 84 SER A C 1
ATOM 673 O O . SER A 1 84 ? 54.169 5.952 -25.308 1.00 32.94 84 SER A O 1
ATOM 675 N N . LYS A 1 85 ? 52.607 7.323 -26.126 1.00 32.97 85 LYS A N 1
ATOM 676 C CA . LYS A 1 85 ? 52.169 7.850 -24.822 1.00 32.97 85 LYS A CA 1
ATOM 677 C C . LYS A 1 85 ? 50.646 7.778 -24.741 1.00 32.97 85 LYS A C 1
ATOM 679 O O . LYS A 1 85 ? 49.944 8.771 -24.898 1.00 32.97 85 LYS A O 1
ATOM 684 N N . CYS A 1 86 ? 50.134 6.568 -24.514 1.00 37.56 86 CYS A N 1
ATOM 685 C CA . CYS A 1 86 ? 48.772 6.395 -24.018 1.00 37.56 86 CYS A CA 1
ATOM 686 C C . CYS A 1 86 ? 48.718 6.928 -22.585 1.00 37.56 86 CYS A C 1
ATOM 688 O O . CYS A 1 86 ? 49.476 6.491 -21.723 1.00 37.56 86 CYS A O 1
ATOM 690 N N . TRP A 1 87 ? 47.826 7.883 -22.354 1.00 36.97 87 TRP A N 1
ATOM 691 C CA . TRP A 1 87 ? 47.504 8.418 -21.040 1.00 36.97 87 TRP A CA 1
ATOM 692 C C . TRP A 1 87 ? 47.081 7.282 -20.102 1.00 36.97 87 TRP A C 1
ATOM 694 O O . TRP A 1 87 ? 46.066 6.619 -20.327 1.00 36.97 87 TRP A O 1
ATOM 704 N N . TRP A 1 88 ? 47.886 7.040 -19.071 1.00 37.56 88 TRP A N 1
ATOM 705 C CA . TRP A 1 88 ? 47.626 6.061 -18.023 1.00 37.56 88 TRP A CA 1
ATOM 706 C C . TRP A 1 88 ? 46.626 6.679 -17.039 1.00 37.56 88 TRP A C 1
ATOM 708 O O . TRP A 1 88 ? 47.009 7.369 -16.101 1.00 37.56 88 TRP A O 1
ATOM 718 N N . PHE A 1 89 ? 45.326 6.503 -17.286 1.00 45.72 89 PHE A N 1
ATOM 719 C CA . PHE A 1 89 ? 44.335 6.749 -16.238 1.00 45.72 89 PHE A CA 1
ATOM 720 C C . PHE A 1 89 ? 44.430 5.607 -15.213 1.00 45.72 89 PHE A C 1
ATOM 722 O O . PHE A 1 89 ? 44.493 4.444 -15.632 1.00 45.72 89 PHE A O 1
ATOM 729 N N . PRO A 1 90 ? 44.454 5.889 -13.897 1.00 52.38 90 PRO A N 1
ATOM 730 C CA . PRO A 1 90 ? 44.416 4.839 -12.890 1.00 52.38 90 PRO A CA 1
ATOM 731 C C . PRO A 1 90 ? 43.110 4.053 -13.032 1.00 52.38 90 PRO A C 1
ATOM 733 O O . PRO A 1 90 ? 42.037 4.629 -13.212 1.00 52.38 90 PRO A O 1
ATOM 736 N N . ALA A 1 91 ? 43.198 2.724 -12.985 1.00 65.62 91 ALA A N 1
ATOM 737 C CA . ALA A 1 91 ? 42.009 1.888 -12.929 1.00 65.62 91 ALA A CA 1
ATOM 738 C C . ALA A 1 91 ? 41.239 2.235 -11.645 1.00 65.62 91 ALA A C 1
ATOM 740 O O . ALA A 1 91 ? 41.810 2.160 -10.559 1.00 65.62 91 ALA A O 1
ATOM 741 N N . PHE A 1 92 ? 39.956 2.591 -11.760 1.00 77.19 92 PHE A N 1
ATOM 742 C CA . PHE A 1 92 ? 39.065 2.967 -10.647 1.00 77.19 92 PHE A CA 1
ATOM 743 C C . PHE A 1 92 ? 38.776 1.823 -9.640 1.00 77.19 92 PHE A C 1
ATOM 745 O O . PHE A 1 92 ? 37.834 1.912 -8.861 1.00 77.19 92 PHE A O 1
ATOM 752 N N . GLY A 1 93 ? 39.574 0.750 -9.631 1.00 86.00 93 GLY A N 1
ATOM 753 C CA . GLY A 1 93 ? 39.382 -0.426 -8.783 1.00 86.00 93 GLY A CA 1
ATOM 754 C C . GLY A 1 93 ? 38.278 -1.373 -9.267 1.00 86.00 93 GLY A C 1
ATOM 755 O O . GLY A 1 93 ? 37.722 -1.216 -10.355 1.00 86.00 93 GLY A O 1
ATOM 756 N N . GLN A 1 94 ? 37.998 -2.398 -8.459 1.00 90.19 94 GLN A N 1
ATOM 757 C CA . GLN A 1 94 ? 36.913 -3.361 -8.666 1.00 90.19 94 GLN A CA 1
ATOM 758 C C . GLN A 1 94 ? 35.843 -3.148 -7.586 1.00 90.19 94 GLN A C 1
ATOM 760 O O . GLN A 1 94 ? 36.143 -3.249 -6.402 1.00 90.19 94 GLN A O 1
ATOM 765 N N . PHE A 1 95 ? 34.600 -2.868 -7.994 1.00 92.50 95 PHE A N 1
ATOM 766 C CA . PHE A 1 95 ? 33.454 -2.671 -7.086 1.00 92.50 95 PHE A CA 1
ATOM 767 C C . PHE A 1 95 ? 32.590 -3.929 -6.914 1.00 92.50 95 PHE A C 1
ATOM 769 O O . PHE A 1 95 ? 31.697 -3.971 -6.074 1.00 92.50 95 PHE A O 1
ATOM 776 N N . SER A 1 96 ? 32.810 -4.953 -7.739 1.00 94.81 96 SER A N 1
ATOM 777 C CA . SER A 1 96 ? 32.029 -6.192 -7.754 1.00 94.81 96 SER A CA 1
ATOM 778 C C . SER A 1 96 ? 32.949 -7.393 -7.945 1.00 94.81 96 SER A C 1
ATOM 780 O O . SER A 1 96 ? 33.962 -7.292 -8.633 1.00 94.81 96 SER A O 1
ATOM 782 N N . GLN A 1 97 ? 32.578 -8.536 -7.358 1.00 95.94 97 GLN A N 1
ATOM 783 C CA . GLN A 1 97 ? 33.358 -9.778 -7.443 1.00 95.94 97 GLN A CA 1
ATOM 784 C C . GLN A 1 97 ? 33.434 -10.329 -8.877 1.00 95.94 97 GLN A C 1
ATOM 786 O O . GLN A 1 97 ? 34.458 -10.875 -9.282 1.00 95.94 97 GLN A O 1
ATOM 791 N N . ALA A 1 98 ? 32.357 -10.175 -9.653 1.00 96.00 98 ALA A N 1
ATOM 792 C CA . ALA A 1 98 ? 32.297 -10.531 -11.066 1.00 96.00 98 ALA A CA 1
ATOM 793 C C . ALA A 1 98 ? 32.279 -9.269 -11.938 1.00 96.00 98 ALA A C 1
ATOM 795 O O . ALA A 1 98 ? 31.661 -8.268 -11.576 1.00 96.00 98 ALA A O 1
ATOM 796 N N . ALA A 1 99 ? 32.893 -9.342 -13.123 1.00 93.12 99 ALA A N 1
ATOM 797 C CA . ALA A 1 99 ? 33.072 -8.197 -14.024 1.00 93.12 99 ALA A CA 1
ATOM 798 C C . ALA A 1 99 ? 31.763 -7.493 -14.440 1.00 93.12 99 ALA A C 1
ATOM 800 O O . ALA A 1 99 ? 31.779 -6.300 -14.723 1.00 93.12 99 ALA A O 1
ATOM 801 N N . TYR A 1 100 ? 30.644 -8.222 -14.462 1.00 94.31 100 TYR A N 1
ATOM 802 C CA . TYR A 1 100 ? 29.317 -7.706 -14.819 1.00 94.31 100 TYR A CA 1
ATOM 803 C C . TYR A 1 100 ? 28.280 -7.931 -13.709 1.00 94.31 100 TYR A C 1
ATOM 805 O O . TYR A 1 100 ? 27.080 -7.935 -13.977 1.00 94.31 100 TYR A O 1
ATOM 813 N N . GLY A 1 101 ? 28.734 -8.170 -12.471 1.00 96.69 101 GLY A N 1
ATOM 814 C CA . GLY A 1 101 ? 27.860 -8.533 -11.357 1.00 96.69 101 GLY A CA 1
ATOM 815 C C . GLY A 1 101 ? 26.980 -9.741 -11.693 1.00 96.69 101 GLY A C 1
ATOM 816 O O . GLY A 1 101 ? 27.454 -10.742 -12.238 1.00 96.69 101 GLY A O 1
ATOM 817 N N . SER A 1 102 ? 25.685 -9.625 -11.406 1.00 97.44 102 SER A N 1
ATOM 818 C CA . SER A 1 102 ? 24.666 -10.632 -11.716 1.00 97.44 102 SER A CA 1
ATOM 819 C C . SER A 1 102 ? 24.281 -10.607 -13.200 1.00 97.44 102 SER A C 1
ATOM 821 O O . SER A 1 102 ? 23.185 -10.204 -13.576 1.00 97.44 102 SER A O 1
ATOM 823 N N . ALA A 1 103 ? 25.184 -11.043 -14.078 1.00 97.88 103 ALA A N 1
ATOM 824 C CA . ALA A 1 103 ? 24.978 -10.965 -15.528 1.00 97.88 103 ALA A CA 1
ATOM 825 C C . ALA A 1 103 ? 23.720 -11.713 -16.026 1.00 97.88 103 ALA A C 1
ATOM 827 O O . ALA A 1 103 ? 23.136 -11.330 -17.038 1.00 97.88 103 ALA A O 1
ATOM 828 N N . SER A 1 104 ? 23.279 -12.754 -15.311 1.00 98.06 104 SER A N 1
ATOM 829 C CA . SER A 1 104 ? 22.123 -13.582 -15.680 1.00 98.06 104 SER A CA 1
ATOM 830 C C . SER A 1 104 ? 20.782 -12.843 -15.666 1.00 98.06 104 SER A C 1
ATOM 832 O O . SER A 1 104 ? 19.863 -13.290 -16.346 1.00 98.06 104 SER A O 1
ATOM 834 N N . ILE A 1 105 ? 20.656 -11.725 -14.937 1.00 98.25 105 ILE A N 1
ATOM 835 C CA . ILE A 1 105 ? 19.403 -10.948 -14.859 1.00 98.25 105 ILE A CA 1
ATOM 836 C C . ILE A 1 105 ? 19.325 -9.808 -15.884 1.00 98.25 105 ILE A C 1
ATOM 838 O O . ILE A 1 105 ? 18.242 -9.289 -16.139 1.00 98.25 105 ILE A O 1
ATOM 842 N N . LEU A 1 106 ? 20.437 -9.447 -16.534 1.00 98.19 106 LEU A N 1
ATOM 843 C CA . LEU A 1 106 ? 20.469 -8.392 -17.558 1.00 98.19 106 LEU A CA 1
ATOM 844 C C . LEU A 1 106 ? 19.498 -8.616 -18.736 1.00 98.19 106 LEU A C 1
ATOM 846 O O . LEU A 1 106 ? 18.942 -7.627 -19.227 1.00 98.19 106 LEU A O 1
ATOM 850 N N . PRO A 1 107 ? 19.232 -9.861 -19.192 1.00 98.38 107 PRO A N 1
ATOM 851 C CA . PRO A 1 107 ? 18.234 -10.107 -20.227 1.00 98.38 107 PRO A CA 1
ATOM 852 C C . PRO A 1 107 ? 16.829 -9.597 -19.878 1.00 98.38 107 PRO A C 1
ATOM 854 O O . PRO A 1 107 ? 16.088 -9.252 -20.792 1.00 98.38 107 PRO A O 1
ATOM 857 N N . VAL A 1 108 ? 16.468 -9.486 -18.592 1.00 98.06 108 VAL A N 1
ATOM 858 C CA . VAL A 1 108 ? 15.155 -8.967 -18.167 1.00 98.06 108 VAL A CA 1
ATOM 859 C C . VAL A 1 108 ? 14.989 -7.513 -18.610 1.00 98.06 108 VAL A C 1
ATOM 861 O O . VAL A 1 108 ? 14.068 -7.195 -19.360 1.00 98.06 108 VAL A O 1
ATOM 864 N N . SER A 1 109 ? 15.922 -6.638 -18.226 1.00 97.12 109 SER A N 1
ATOM 865 C CA . SER A 1 109 ? 15.894 -5.227 -18.628 1.00 97.12 109 SER A CA 1
ATOM 866 C C . SER A 1 109 ? 16.068 -5.062 -20.137 1.00 97.12 109 SER A C 1
ATOM 868 O O . SER A 1 109 ? 15.424 -4.207 -20.740 1.00 97.12 109 SER A O 1
ATOM 870 N N . TYR A 1 110 ? 16.905 -5.896 -20.766 1.00 97.75 110 TYR A N 1
ATOM 871 C CA . TYR A 1 110 ? 17.072 -5.879 -22.220 1.00 97.75 110 TYR A CA 1
ATOM 872 C C . TYR A 1 110 ? 15.744 -6.138 -22.939 1.00 97.75 110 TYR A C 1
ATOM 874 O O . TYR A 1 110 ? 15.370 -5.372 -23.823 1.00 97.75 110 TYR A O 1
ATOM 882 N N . LEU A 1 111 ? 15.004 -7.172 -22.532 1.00 98.06 111 LEU A N 1
ATOM 883 C CA . LEU A 1 111 ? 13.714 -7.506 -23.131 1.00 98.06 111 LEU A CA 1
ATOM 884 C C . LEU A 1 111 ? 12.641 -6.454 -22.818 1.00 98.06 111 LEU A C 1
ATOM 886 O O . LEU A 1 111 ? 11.873 -6.108 -23.714 1.00 98.06 111 LEU A O 1
ATOM 890 N N . LEU A 1 112 ? 12.626 -5.885 -21.605 1.00 95.75 112 LEU A N 1
ATOM 891 C CA . LEU A 1 112 ? 11.722 -4.782 -21.242 1.00 95.75 112 LEU A CA 1
ATOM 892 C C . LEU A 1 112 ? 11.938 -3.526 -22.098 1.00 95.75 112 LEU A C 1
ATOM 894 O O . LEU A 1 112 ? 10.981 -2.820 -22.397 1.00 95.75 112 LEU A O 1
ATOM 898 N N . LEU A 1 113 ? 13.171 -3.254 -22.530 1.00 96.31 113 LEU A N 1
ATOM 899 C CA . LEU A 1 113 ? 13.463 -2.156 -23.456 1.00 96.31 113 LEU A CA 1
ATOM 900 C C . LEU A 1 113 ? 13.164 -2.534 -24.911 1.00 96.31 113 LEU A C 1
ATOM 902 O O . LEU A 1 113 ? 12.683 -1.706 -25.688 1.00 96.31 113 LEU A O 1
ATOM 906 N N . TRP A 1 114 ? 13.473 -3.774 -25.290 1.00 96.56 114 TRP A N 1
ATOM 907 C CA . TRP A 1 114 ? 13.422 -4.225 -26.675 1.00 96.56 114 TRP A CA 1
ATOM 908 C C . TRP A 1 114 ? 11.994 -4.476 -27.169 1.00 96.56 114 TRP A C 1
ATOM 910 O O . TRP A 1 114 ? 11.653 -4.026 -28.261 1.00 96.56 114 TRP A O 1
ATOM 920 N N . MET A 1 115 ? 11.145 -5.142 -26.378 1.00 97.31 115 MET A N 1
ATOM 921 C CA . MET A 1 115 ? 9.806 -5.557 -26.826 1.00 97.31 115 MET A CA 1
ATOM 922 C C . MET A 1 115 ? 8.835 -4.383 -27.063 1.00 97.31 115 MET A C 1
ATOM 924 O O . MET A 1 115 ? 8.195 -4.367 -28.114 1.00 97.31 115 MET A O 1
ATOM 928 N N . PRO A 1 116 ? 8.708 -3.378 -26.167 1.00 95.62 116 PRO A N 1
ATOM 929 C CA . PRO A 1 116 ? 7.813 -2.238 -26.399 1.00 95.62 116 PRO A CA 1
ATOM 930 C C . PRO A 1 116 ? 8.366 -1.244 -27.434 1.00 95.62 116 PRO A C 1
ATOM 932 O O . PRO A 1 116 ? 7.613 -0.479 -28.046 1.00 95.62 116 PRO A O 1
ATOM 935 N N . GLY A 1 117 ? 9.694 -1.210 -27.602 1.00 96.38 117 GLY A N 1
ATOM 936 C CA . GLY A 1 117 ? 10.395 -0.206 -28.396 1.00 96.38 117 GLY A CA 1
ATOM 937 C C . GLY A 1 117 ? 10.211 1.224 -27.866 1.00 96.38 117 GLY A C 1
ATOM 938 O O . GLY A 1 117 ? 9.552 1.476 -26.859 1.00 96.38 117 GLY A O 1
ATOM 939 N N . SER A 1 118 ? 10.769 2.212 -28.568 1.00 97.19 118 SER A N 1
ATOM 940 C CA . SER A 1 118 ? 10.763 3.616 -28.113 1.00 97.19 118 SER A CA 1
ATOM 941 C C . SER A 1 118 ? 9.357 4.192 -27.893 1.00 97.19 118 SER A C 1
ATOM 943 O O . SER A 1 118 ? 9.126 4.945 -26.946 1.00 97.19 118 SER A O 1
ATOM 945 N N . ARG A 1 119 ? 8.395 3.828 -28.751 1.00 97.44 119 ARG A N 1
ATOM 946 C CA . ARG A 1 119 ? 7.003 4.289 -28.649 1.00 97.44 119 ARG A CA 1
ATOM 947 C C . ARG A 1 119 ? 6.265 3.624 -27.486 1.00 97.44 119 ARG A C 1
ATOM 949 O O . ARG A 1 119 ? 5.511 4.310 -26.795 1.00 97.44 119 ARG A O 1
ATOM 956 N N . GLY A 1 120 ? 6.496 2.329 -27.260 1.00 97.69 120 GLY A N 1
ATOM 957 C CA . GLY A 1 120 ? 5.953 1.607 -26.112 1.00 97.69 120 GLY A CA 1
ATOM 958 C C . GLY A 1 120 ? 6.487 2.170 -24.800 1.00 97.69 120 GLY A C 1
ATOM 959 O O . GLY A 1 120 ? 5.689 2.538 -23.953 1.00 97.69 120 GLY A O 1
ATOM 960 N N . LEU A 1 121 ? 7.801 2.393 -24.690 1.00 98.06 121 LEU A N 1
ATOM 961 C CA . LEU A 1 121 ? 8.416 2.998 -23.501 1.00 98.06 121 LEU A CA 1
ATOM 962 C C . LEU A 1 121 ? 7.832 4.381 -23.176 1.00 98.06 121 LEU A C 1
ATOM 964 O O . LEU A 1 121 ? 7.464 4.644 -22.036 1.00 98.06 121 LEU A O 1
ATOM 968 N N . LYS A 1 122 ? 7.657 5.245 -24.187 1.00 98.19 122 LYS A N 1
ATOM 969 C CA . LYS A 1 122 ? 6.970 6.536 -24.003 1.00 98.19 122 LYS A CA 1
ATOM 970 C C . LYS A 1 122 ? 5.537 6.357 -23.486 1.00 98.19 122 LYS A C 1
ATOM 972 O O . LYS A 1 122 ? 5.077 7.147 -22.665 1.00 98.19 122 LYS A O 1
ATOM 977 N N . THR A 1 123 ? 4.831 5.348 -23.990 1.00 98.12 123 THR A N 1
ATOM 978 C CA . THR A 1 123 ? 3.453 5.045 -23.583 1.00 98.12 123 THR A CA 1
ATOM 979 C C . THR A 1 123 ? 3.409 4.555 -22.137 1.00 98.12 123 THR A C 1
ATOM 981 O O . THR A 1 123 ? 2.609 5.078 -21.370 1.00 98.12 123 THR A O 1
ATOM 984 N N . CYS A 1 124 ? 4.314 3.656 -21.741 1.00 98.00 124 CYS A N 1
ATOM 985 C CA . CYS A 1 124 ? 4.470 3.192 -20.362 1.00 98.00 124 CYS A CA 1
ATOM 986 C C . CYS A 1 124 ? 4.656 4.369 -19.398 1.00 98.00 124 CYS A C 1
ATOM 988 O O . CYS A 1 124 ? 3.854 4.556 -18.491 1.00 98.00 124 CYS A O 1
ATOM 990 N N . THR A 1 125 ? 5.626 5.253 -19.653 1.00 98.31 125 THR A N 1
ATOM 991 C CA . THR A 1 125 ? 5.834 6.439 -18.804 1.00 98.31 125 THR A CA 1
ATOM 992 C C . THR A 1 125 ? 4.595 7.339 -18.744 1.00 98.31 125 THR A C 1
ATOM 994 O O . THR A 1 125 ? 4.252 7.845 -17.678 1.00 98.31 125 THR A O 1
ATOM 997 N N . GLY A 1 126 ? 3.896 7.522 -19.870 1.00 98.38 126 GLY A N 1
ATOM 998 C CA . GLY A 1 126 ? 2.650 8.290 -19.911 1.00 98.38 126 GLY A CA 1
ATOM 999 C C . GLY A 1 126 ? 1.549 7.688 -19.033 1.00 98.38 126 GLY A C 1
ATOM 1000 O O . GLY A 1 126 ? 0.899 8.421 -18.289 1.00 98.38 126 GLY A O 1
ATOM 1001 N N . TYR A 1 127 ? 1.368 6.365 -19.077 1.00 98.50 127 TYR A N 1
ATOM 1002 C CA . TYR A 1 127 ? 0.388 5.659 -18.250 1.00 98.50 127 TYR A CA 1
ATOM 1003 C C . TYR A 1 127 ? 0.760 5.649 -16.768 1.00 98.50 127 TYR A C 1
ATOM 1005 O O . TYR A 1 127 ? -0.129 5.833 -15.948 1.00 98.50 127 TYR A O 1
ATOM 1013 N N . ALA A 1 128 ? 2.039 5.521 -16.406 1.00 98.56 128 ALA A N 1
ATOM 1014 C CA . ALA A 1 128 ? 2.461 5.609 -15.007 1.00 98.56 128 ALA A CA 1
ATOM 1015 C C . ALA A 1 128 ? 2.083 6.968 -14.382 1.00 98.56 128 ALA A C 1
ATOM 1017 O O . ALA A 1 128 ? 1.509 7.025 -13.295 1.00 98.56 128 ALA A O 1
ATOM 1018 N N . ILE A 1 129 ? 2.321 8.070 -15.107 1.00 98.31 129 ILE A N 1
ATOM 1019 C CA . ILE A 1 129 ? 1.935 9.423 -14.668 1.00 98.31 129 ILE A CA 1
ATOM 1020 C C . ILE A 1 129 ? 0.409 9.583 -14.643 1.00 98.31 129 ILE A C 1
ATOM 1022 O O . ILE A 1 129 ? -0.147 10.149 -13.698 1.00 98.31 129 ILE A O 1
ATOM 1026 N N . LEU A 1 130 ? -0.288 9.083 -15.669 1.00 98.25 130 LEU A N 1
ATOM 1027 C CA . LEU A 1 130 ? -1.749 9.130 -15.737 1.00 98.25 130 LEU A CA 1
ATOM 1028 C C . LEU A 1 130 ? -2.392 8.375 -14.568 1.00 98.25 130 LEU A C 1
ATOM 1030 O O . LEU A 1 130 ? -3.287 8.914 -13.923 1.00 98.25 130 LEU A O 1
ATOM 1034 N N . ASN A 1 131 ? -1.929 7.159 -14.282 1.00 98.44 131 ASN A N 1
ATOM 1035 C CA . ASN A 1 131 ? -2.467 6.299 -13.232 1.00 98.44 131 ASN A CA 1
ATOM 1036 C C . ASN A 1 131 ? -2.272 6.924 -11.846 1.00 98.44 131 ASN A C 1
ATOM 1038 O O . ASN A 1 131 ? -3.217 6.964 -11.056 1.00 98.44 131 ASN A O 1
ATOM 1042 N N . ALA A 1 132 ? -1.096 7.500 -11.577 1.00 97.31 132 ALA A N 1
ATOM 1043 C CA . ALA A 1 132 ? -0.834 8.215 -10.332 1.00 97.31 132 ALA A CA 1
ATOM 1044 C C . ALA A 1 132 ? -1.779 9.414 -10.153 1.00 97.31 132 ALA A C 1
ATOM 1046 O O . ALA A 1 132 ? -2.428 9.549 -9.116 1.00 97.31 132 ALA A O 1
ATOM 1047 N N . ASN A 1 133 ? -1.937 10.248 -11.184 1.00 96.81 133 ASN A N 1
ATOM 1048 C CA . ASN A 1 133 ? -2.826 11.410 -11.121 1.00 96.81 133 ASN A CA 1
ATOM 1049 C C . ASN A 1 133 ? -4.312 11.030 -11.075 1.00 96.81 133 ASN A C 1
ATOM 1051 O O . ASN A 1 133 ? -5.098 11.721 -10.423 1.00 96.81 133 ASN A O 1
ATOM 1055 N N . TYR A 1 134 ? -4.697 9.924 -11.714 1.00 97.25 134 TYR A N 1
ATOM 1056 C CA . TYR A 1 134 ? -6.032 9.347 -11.603 1.00 97.25 134 TYR A CA 1
ATOM 1057 C C . TYR A 1 134 ? -6.333 8.930 -10.162 1.00 97.25 134 TYR A C 1
ATOM 1059 O O . TYR A 1 134 ? -7.318 9.387 -9.575 1.00 97.25 134 TYR A O 1
ATOM 1067 N N . LEU A 1 135 ? -5.453 8.112 -9.575 1.00 95.62 135 LEU A N 1
ATOM 1068 C CA . LEU A 1 135 ? -5.608 7.628 -8.208 1.00 95.62 135 LEU A CA 1
ATOM 1069 C C . LEU A 1 135 ? -5.573 8.774 -7.200 1.00 95.62 135 LEU A C 1
ATOM 1071 O O . LEU A 1 135 ? -6.311 8.738 -6.228 1.00 95.62 135 LEU A O 1
ATOM 1075 N N . LYS A 1 136 ? -4.771 9.811 -7.443 1.00 93.94 136 LYS A N 1
ATOM 1076 C CA . LYS A 1 136 ? -4.741 11.029 -6.633 1.00 93.94 136 LYS A CA 1
ATOM 1077 C C . LYS A 1 136 ? -6.068 11.801 -6.694 1.00 93.94 136 LYS A C 1
ATOM 1079 O O . LYS A 1 136 ? -6.509 12.349 -5.689 1.00 93.94 136 LYS A O 1
ATOM 1084 N N . LYS A 1 137 ? -6.700 11.879 -7.871 1.00 93.50 137 LYS A N 1
ATOM 1085 C CA . LYS A 1 137 ? -7.905 12.696 -8.100 1.00 93.50 137 LYS A CA 1
ATOM 1086 C C . LYS A 1 137 ? -9.207 12.024 -7.656 1.00 93.50 137 LYS A C 1
ATOM 1088 O O . LYS A 1 137 ? -10.176 12.716 -7.374 1.00 93.50 137 LYS A O 1
ATOM 1093 N N . ARG A 1 138 ? -9.272 10.694 -7.614 1.00 90.50 138 ARG A N 1
ATOM 1094 C CA . ARG A 1 138 ? -10.502 9.975 -7.240 1.00 90.50 138 ARG A CA 1
ATOM 1095 C C . ARG A 1 138 ? -10.908 10.128 -5.759 1.00 90.50 138 ARG A C 1
ATOM 1097 O O . ARG A 1 138 ? -12.071 10.435 -5.524 1.00 90.50 138 ARG A O 1
ATOM 1104 N N . PRO A 1 139 ? -10.011 9.967 -4.768 1.00 80.62 139 PRO A N 1
ATOM 1105 C CA . PRO A 1 139 ? -10.301 10.180 -3.352 1.00 80.62 139 PRO A CA 1
ATOM 1106 C C . PRO A 1 139 ? -10.157 11.660 -2.948 1.00 80.62 139 PRO A C 1
ATOM 1108 O O . PRO A 1 139 ? -9.883 11.953 -1.782 1.00 80.62 139 PRO A O 1
ATOM 1111 N N . ASP A 1 140 ? -10.276 12.596 -3.896 1.00 74.50 140 ASP A N 1
ATOM 1112 C CA . ASP A 1 140 ? -10.070 14.025 -3.650 1.00 74.50 140 ASP A CA 1
ATOM 1113 C C . ASP A 1 140 ? -11.003 14.520 -2.529 1.00 74.50 140 ASP A C 1
ATOM 1115 O O . ASP A 1 140 ? -12.187 14.186 -2.484 1.00 74.50 140 ASP A O 1
ATOM 1119 N N . GLY A 1 141 ? -10.433 15.240 -1.562 1.00 73.88 141 GLY A N 1
ATOM 1120 C CA . GLY A 1 141 ? -11.092 15.633 -0.308 1.00 73.88 141 GLY A CA 1
ATOM 1121 C C . GLY A 1 141 ? -10.998 14.625 0.852 1.00 73.88 141 GLY A C 1
ATOM 1122 O O . GLY A 1 141 ? -11.089 15.034 2.010 1.00 73.88 141 GLY A O 1
ATOM 1123 N N . HIS A 1 142 ? -10.746 13.338 0.591 1.00 78.75 142 HIS A N 1
ATOM 1124 C CA . HIS A 1 142 ? -10.573 12.313 1.633 1.00 78.75 142 HIS A CA 1
ATOM 1125 C C . HIS A 1 142 ? -9.10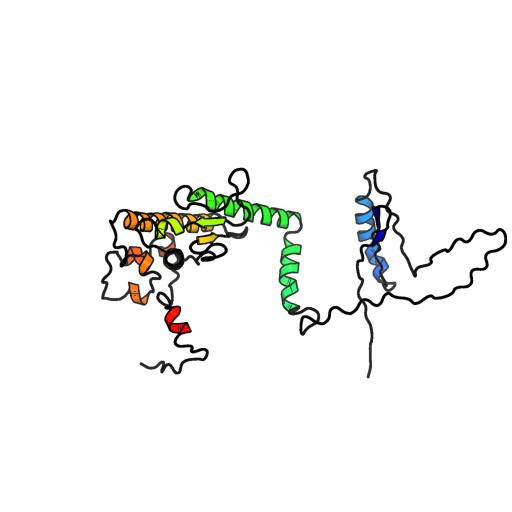7 12.131 2.049 1.00 78.75 142 HIS A C 1
ATOM 1127 O O . HIS A 1 142 ? -8.820 11.942 3.234 1.00 78.75 142 HIS A O 1
ATOM 1133 N N . CYS A 1 143 ? -8.183 12.227 1.092 1.00 82.44 143 CYS A N 1
ATOM 1134 C CA . CYS A 1 143 ? -6.754 11.996 1.291 1.00 82.44 143 CYS A CA 1
ATOM 1135 C C . CYS A 1 143 ? -5.954 13.236 0.859 1.00 82.44 143 CYS A C 1
ATOM 1137 O O . CYS A 1 143 ? -5.737 13.421 -0.339 1.00 82.44 143 CYS A O 1
ATOM 1139 N N . PRO A 1 144 ? -5.520 14.108 1.790 1.00 89.19 144 PRO A N 1
ATOM 1140 C CA . PRO A 1 144 ? -4.735 15.281 1.424 1.00 89.19 144 PRO A CA 1
ATOM 1141 C C . PRO A 1 144 ? -3.372 14.857 0.865 1.00 89.19 144 PRO A C 1
ATOM 1143 O O . PRO A 1 144 ? -2.706 13.980 1.418 1.00 89.19 144 PRO 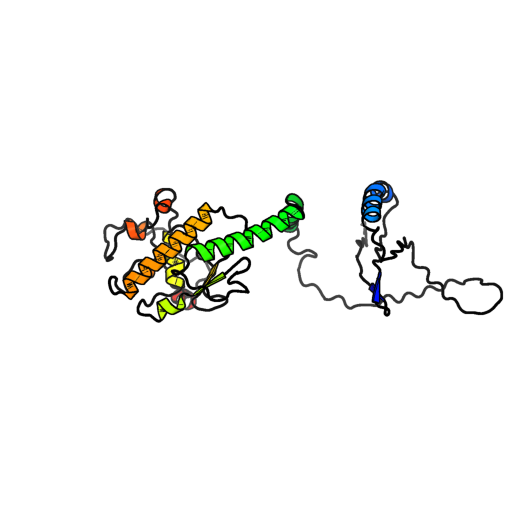A O 1
ATOM 1146 N N . VAL A 1 145 ? -2.959 15.492 -0.232 1.00 93.25 145 VAL A N 1
ATOM 1147 C CA . VAL A 1 145 ? -1.697 15.199 -0.924 1.00 93.25 145 VAL A CA 1
ATOM 1148 C C . VAL A 1 145 ? -0.658 16.243 -0.543 1.00 93.25 145 VAL A C 1
ATOM 1150 O O . VAL A 1 145 ? -0.947 17.437 -0.563 1.00 93.25 145 VAL A O 1
ATOM 1153 N N . LEU A 1 146 ? 0.541 15.797 -0.168 1.00 93.62 146 LEU A N 1
ATOM 1154 C CA . LEU A 1 146 ? 1.526 16.664 0.482 1.00 93.62 146 LEU A CA 1
ATOM 1155 C C . LEU A 1 146 ? 2.283 17.586 -0.485 1.00 93.62 146 LEU A C 1
ATOM 1157 O O . LEU A 1 146 ? 2.518 18.748 -0.161 1.00 93.62 146 LEU A O 1
ATOM 1161 N N . PHE A 1 147 ? 2.683 17.070 -1.647 1.00 93.56 147 PHE A N 1
ATOM 1162 C CA . PHE A 1 147 ? 3.464 17.809 -2.638 1.00 93.56 147 PHE A CA 1
ATOM 1163 C C . PHE A 1 147 ? 2.847 17.638 -4.018 1.00 93.56 147 PHE A C 1
ATOM 1165 O O . PHE A 1 147 ? 2.568 16.515 -4.442 1.00 93.56 147 PHE A O 1
ATOM 1172 N N . LEU A 1 148 ? 2.660 18.756 -4.713 1.00 93.81 148 LEU A N 1
ATOM 1173 C CA . LEU A 1 148 ? 2.164 18.813 -6.081 1.00 93.81 148 LEU A CA 1
ATOM 1174 C C . LEU A 1 148 ? 3.036 19.772 -6.889 1.00 93.81 148 LEU A C 1
ATOM 1176 O O . LEU A 1 148 ? 3.601 20.720 -6.342 1.00 93.81 148 LEU A O 1
ATOM 1180 N N . GLY A 1 149 ? 3.169 19.482 -8.180 1.00 92.94 149 GLY A N 1
ATOM 1181 C CA . GLY A 1 149 ? 3.810 20.368 -9.138 1.00 92.94 149 GLY A CA 1
ATOM 1182 C C . GLY A 1 149 ? 2.847 21.430 -9.663 1.00 92.94 149 GLY A C 1
ATOM 1183 O O . GLY A 1 149 ? 1.797 21.710 -9.084 1.00 92.94 149 GLY A O 1
ATOM 1184 N N . GLU A 1 150 ? 3.203 22.012 -10.805 1.00 91.56 150 GLU A N 1
ATOM 1185 C CA . GLU A 1 150 ? 2.350 22.973 -11.502 1.00 91.56 150 GLU A CA 1
ATOM 1186 C C . GLU A 1 150 ? 0.994 22.359 -11.889 1.00 91.56 150 GLU A C 1
ATOM 1188 O O . GLU A 1 150 ? 0.903 21.186 -12.264 1.00 91.56 150 GLU A O 1
ATOM 1193 N N . ASN A 1 151 ? -0.062 23.176 -11.833 1.00 91.81 151 ASN A N 1
ATOM 1194 C CA . ASN A 1 151 ? -1.444 22.781 -12.140 1.00 91.81 151 ASN A CA 1
ATOM 1195 C C . ASN A 1 151 ? -1.951 21.588 -11.308 1.00 91.81 151 ASN A C 1
ATOM 1197 O O . ASN A 1 151 ? -2.770 20.801 -11.782 1.00 91.81 151 ASN A O 1
ATOM 1201 N N . ASP A 1 152 ? -1.447 21.440 -10.081 1.00 92.69 152 ASP A N 1
ATOM 1202 C CA . ASP A 1 152 ? -1.812 20.382 -9.141 1.00 92.69 152 ASP A CA 1
ATOM 1203 C C . ASP A 1 152 ? -1.518 18.955 -9.637 1.00 92.69 152 ASP A C 1
ATOM 1205 O O . ASP A 1 152 ? -2.104 18.004 -9.125 1.00 92.69 152 ASP A O 1
ATOM 1209 N N . PHE A 1 153 ? -0.619 18.740 -10.600 1.00 95.06 153 PHE A N 1
ATOM 1210 C CA . PHE A 1 153 ? -0.244 17.386 -11.035 1.00 95.06 153 PHE A CA 1
ATOM 1211 C C . PHE A 1 153 ? 0.933 16.812 -10.236 1.00 95.06 153 PHE A C 1
ATOM 1213 O O . PHE A 1 153 ? 1.820 17.536 -9.783 1.00 95.06 153 PHE A O 1
ATOM 1220 N N . CYS A 1 154 ? 0.958 15.488 -10.083 1.00 95.75 154 CYS A N 1
ATOM 1221 C CA . CYS A 1 154 ? 2.124 14.738 -9.616 1.00 95.75 154 CYS A CA 1
ATOM 1222 C C . CYS A 1 154 ? 2.811 14.007 -10.784 1.00 95.75 154 CYS A C 1
ATOM 1224 O O . CYS A 1 154 ? 2.318 14.014 -11.914 1.00 95.75 154 CYS A O 1
ATOM 1226 N N . ALA A 1 155 ? 3.966 13.393 -10.520 1.00 96.94 155 ALA A N 1
ATOM 1227 C CA . ALA A 1 155 ? 4.668 12.562 -11.495 1.00 96.94 155 ALA A CA 1
ATOM 1228 C C . ALA A 1 155 ? 4.083 11.131 -11.507 1.00 96.94 155 ALA A C 1
ATOM 1230 O O . ALA A 1 155 ? 2.879 10.961 -11.666 1.00 96.94 155 ALA A O 1
ATOM 1231 N N . HIS A 1 156 ? 4.918 10.101 -11.358 1.00 98.06 156 HIS A N 1
ATOM 1232 C CA . HIS A 1 156 ? 4.502 8.690 -11.311 1.00 98.06 156 HIS A CA 1
ATOM 1233 C C . HIS A 1 156 ? 4.086 8.221 -9.904 1.00 98.06 156 HIS A C 1
ATOM 1235 O O . HIS A 1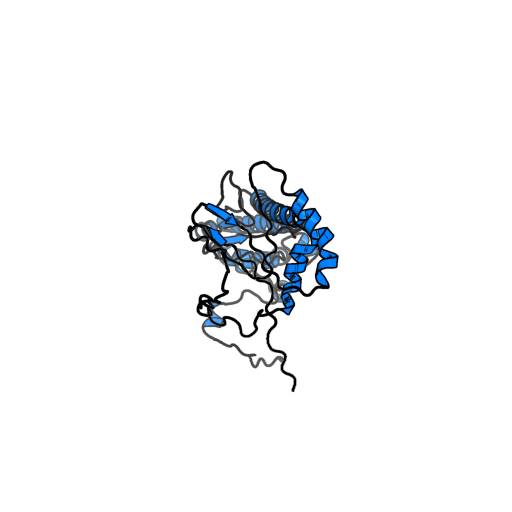 156 ? 3.586 7.111 -9.738 1.00 98.06 156 HIS A O 1
ATOM 1241 N N . GLU A 1 157 ? 4.241 9.081 -8.900 1.00 97.81 157 GLU A N 1
ATOM 1242 C CA . GLU A 1 157 ? 3.912 8.810 -7.505 1.00 97.81 157 GLU A CA 1
ATOM 1243 C C . GLU A 1 157 ? 3.403 10.076 -6.801 1.00 97.81 157 GLU A C 1
ATOM 1245 O O . GLU A 1 157 ? 3.540 11.194 -7.313 1.00 97.81 157 GLU A O 1
ATOM 1250 N N . PHE A 1 158 ? 2.792 9.906 -5.630 1.00 96.81 158 PHE A N 1
ATOM 1251 C CA . PHE A 1 158 ? 2.367 11.001 -4.754 1.00 96.81 158 PHE A CA 1
ATOM 1252 C C . PHE A 1 158 ? 2.334 10.568 -3.284 1.00 96.81 158 PHE A C 1
ATOM 1254 O O . PHE A 1 158 ? 2.321 9.381 -2.967 1.00 96.81 158 PHE A O 1
ATOM 1261 N N . ILE A 1 159 ? 2.300 11.542 -2.370 1.00 96.75 159 ILE A N 1
ATOM 1262 C CA . ILE A 1 159 ? 2.335 11.301 -0.921 1.00 96.75 159 ILE A CA 1
ATOM 1263 C C . ILE A 1 159 ? 1.009 11.709 -0.285 1.00 96.75 159 ILE A C 1
ATOM 1265 O O . ILE A 1 159 ? 0.610 12.870 -0.379 1.00 96.75 159 ILE A O 1
ATOM 1269 N N . ILE A 1 160 ? 0.369 10.770 0.410 1.00 95.12 160 ILE A N 1
ATOM 1270 C CA . ILE A 1 160 ? -0.834 10.985 1.216 1.00 95.12 160 ILE A CA 1
ATOM 1271 C C . ILE A 1 160 ? -0.423 11.384 2.636 1.00 95.12 160 ILE A C 1
ATOM 1273 O O . ILE A 1 160 ? 0.283 10.643 3.328 1.00 95.12 160 ILE A O 1
ATOM 1277 N N . ASP A 1 161 ? -0.888 12.548 3.089 1.00 93.38 161 ASP A N 1
ATOM 1278 C CA . ASP A 1 161 ? -0.598 13.064 4.424 1.00 93.38 161 ASP A CA 1
ATOM 1279 C C . ASP A 1 161 ? -1.619 12.576 5.463 1.00 93.38 161 ASP A C 1
ATOM 1281 O O . ASP A 1 161 ? -2.745 13.065 5.548 1.00 93.38 161 ASP A O 1
ATOM 1285 N N . LEU A 1 162 ? -1.202 11.628 6.303 1.00 91.06 162 LEU A N 1
ATOM 1286 C CA . LEU A 1 162 ? -2.018 11.076 7.392 1.00 91.06 162 LEU A CA 1
ATOM 1287 C C . LEU A 1 162 ? -1.705 11.706 8.757 1.00 91.06 162 LEU A C 1
ATOM 1289 O O . LEU A 1 162 ? -2.364 11.412 9.755 1.00 91.06 162 LEU A O 1
ATOM 1293 N N . ARG A 1 163 ? -0.727 12.617 8.835 1.00 90.19 163 ARG A N 1
ATOM 1294 C CA . ARG A 1 163 ? -0.344 13.286 10.090 1.00 90.19 163 ARG A CA 1
ATOM 1295 C C . ARG A 1 163 ? -1.495 14.079 10.728 1.00 90.19 163 ARG A C 1
ATOM 1297 O O . ARG A 1 163 ? -1.547 14.115 11.963 1.00 90.19 163 ARG A O 1
ATOM 1304 N N . PRO A 1 164 ? -2.423 14.705 9.970 1.00 86.31 164 PRO A N 1
ATOM 1305 C CA . PRO A 1 164 ? -3.597 15.336 10.561 1.00 86.31 164 PRO A CA 1
ATOM 1306 C C . PRO A 1 164 ? -4.456 14.364 11.377 1.00 86.31 164 PRO A C 1
ATOM 1308 O O . PRO A 1 164 ? -4.914 14.758 12.444 1.00 86.31 164 PRO A O 1
ATOM 1311 N N . SER A 1 165 ? -4.604 13.105 10.953 1.00 78.44 165 SER A N 1
ATOM 1312 C CA . SER A 1 165 ? -5.400 12.089 11.664 1.00 78.44 165 SER A CA 1
ATOM 1313 C C . SER A 1 165 ? -4.800 11.708 13.021 1.00 78.44 165 SER A C 1
ATOM 1315 O O . SER A 1 165 ? -5.532 11.468 13.980 1.00 78.44 165 SER A O 1
ATOM 1317 N N . LYS A 1 166 ? -3.468 11.753 13.152 1.00 75.69 166 LYS A N 1
ATOM 1318 C CA . LYS A 1 166 ? -2.786 11.582 14.445 1.00 75.69 166 LYS A CA 1
ATOM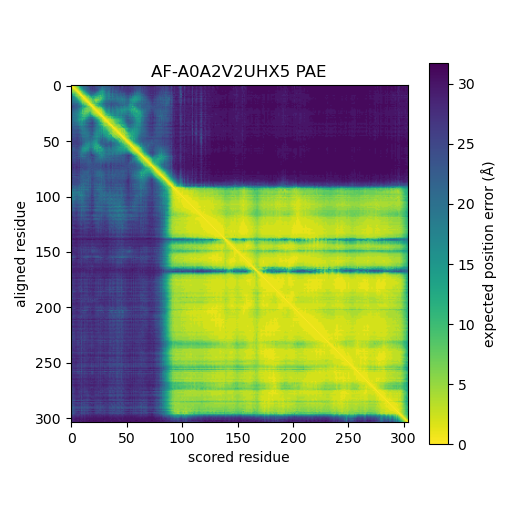 1319 C C . LYS A 1 166 ? -3.044 12.755 15.394 1.00 75.69 166 LYS A C 1
ATOM 1321 O O . LYS A 1 166 ? -3.224 12.554 16.591 1.00 75.69 166 LYS A O 1
ATOM 1326 N N . LYS A 1 167 ? -3.046 13.987 14.868 1.00 72.06 167 LYS A N 1
ATOM 1327 C CA . LYS A 1 167 ? -3.182 15.225 15.661 1.00 72.06 167 LYS A CA 1
ATOM 1328 C C . LYS A 1 167 ? -4.632 15.573 16.012 1.00 72.06 167 LYS A C 1
ATOM 1330 O O . LYS A 1 167 ? -4.872 16.161 17.062 1.00 72.06 167 LYS A O 1
ATOM 1335 N N . LYS A 1 168 ? -5.594 15.244 15.146 1.00 62.06 168 LYS A N 1
ATOM 1336 C CA . LYS A 1 168 ? -7.005 15.649 15.254 1.00 62.06 168 LYS A CA 1
ATOM 1337 C C . LYS A 1 168 ? -7.869 14.594 15.952 1.00 62.06 168 LYS A C 1
ATOM 1339 O O . LYS A 1 168 ? -8.877 14.185 15.407 1.00 62.06 168 LYS A O 1
ATOM 1344 N N . THR A 1 169 ? -7.522 14.190 17.172 1.00 62.94 169 THR A N 1
ATOM 1345 C CA . THR A 1 169 ? -8.320 13.311 18.071 1.00 62.94 169 THR A CA 1
ATOM 1346 C C . THR A 1 169 ? -8.359 11.807 17.777 1.00 62.94 169 THR A C 1
ATOM 1348 O O . THR A 1 169 ? -8.402 11.043 18.737 1.00 62.94 169 THR A O 1
ATOM 1351 N N . ALA A 1 170 ? -8.239 11.342 16.529 1.00 77.50 170 ALA A N 1
ATOM 1352 C CA . ALA A 1 170 ? -8.379 9.905 16.245 1.00 77.50 170 ALA A CA 1
ATOM 1353 C C . ALA A 1 170 ? -7.193 9.028 16.694 1.00 77.50 170 ALA A C 1
ATOM 1355 O O . ALA A 1 170 ? -7.325 7.809 16.760 1.00 77.50 170 ALA A O 1
ATOM 1356 N N . GLN A 1 171 ? -6.031 9.624 16.996 1.00 88.81 171 GLN A N 1
ATOM 1357 C CA . GLN A 1 171 ? -4.797 8.910 17.371 1.00 88.81 171 GLN A CA 1
ATOM 1358 C C . GLN A 1 171 ? -4.375 7.824 16.360 1.00 88.81 171 GLN A C 1
ATOM 1360 O O . GLN A 1 171 ? -3.674 6.874 16.714 1.00 88.81 171 GLN A O 1
ATOM 1365 N N . ILE A 1 172 ? -4.782 7.964 15.097 1.00 92.81 172 ILE A N 1
ATOM 1366 C CA . ILE A 1 172 ? -4.458 7.028 14.020 1.00 92.81 172 ILE A CA 1
ATOM 1367 C C . ILE A 1 172 ? -3.106 7.383 13.412 1.00 92.81 172 ILE A C 1
ATOM 1369 O O . ILE A 1 172 ? -2.834 8.540 13.088 1.00 92.81 172 ILE A O 1
ATOM 1373 N N . GLU A 1 173 ? -2.260 6.372 13.251 1.00 93.75 173 GLU A N 1
ATOM 1374 C CA . GLU A 1 173 ? -0.948 6.487 12.628 1.00 93.75 173 GLU A CA 1
ATOM 1375 C C . GLU A 1 173 ? -0.964 5.943 11.195 1.00 93.75 173 GLU A C 1
ATOM 1377 O O . GLU A 1 173 ? -1.838 5.168 10.810 1.00 93.75 173 GLU A O 1
ATOM 1382 N N . ALA A 1 174 ? 0.037 6.313 10.391 1.00 94.88 174 ALA A N 1
ATOM 1383 C CA . ALA A 1 174 ? 0.164 5.787 9.030 1.00 94.88 174 ALA A CA 1
ATOM 1384 C C . ALA A 1 174 ? 0.318 4.255 9.009 1.00 94.88 174 ALA A C 1
ATOM 1386 O O . ALA A 1 174 ? -0.154 3.604 8.079 1.00 94.88 174 ALA A O 1
ATOM 1387 N N . GLU A 1 175 ? 0.914 3.672 10.056 1.00 96.00 175 GLU A N 1
ATOM 1388 C CA . GLU A 1 175 ? 1.001 2.220 10.202 1.00 96.00 175 GLU A CA 1
ATOM 1389 C C . GLU A 1 175 ? -0.378 1.568 10.377 1.00 96.00 175 GLU A C 1
ATOM 1391 O O . GLU A 1 175 ? -0.615 0.505 9.810 1.00 96.00 175 GLU A O 1
ATOM 1396 N N . ASP A 1 176 ? -1.315 2.203 11.087 1.00 97.06 176 ASP A N 1
ATOM 1397 C CA . ASP A 1 176 ? -2.668 1.659 11.255 1.00 97.06 176 ASP A CA 1
ATOM 1398 C C . ASP A 1 176 ? -3.380 1.522 9.905 1.00 97.06 176 ASP A C 1
ATOM 1400 O O . ASP A 1 176 ? -3.964 0.481 9.609 1.00 97.06 176 ASP A O 1
ATOM 1404 N N . VAL A 1 177 ? -3.262 2.543 9.050 1.00 96.94 177 VAL A N 1
ATOM 1405 C CA . VAL A 1 177 ? -3.787 2.511 7.676 1.00 96.94 177 VAL A CA 1
ATOM 1406 C C . VAL A 1 177 ? -3.076 1.439 6.848 1.00 96.94 177 VAL A C 1
ATOM 1408 O O . VAL A 1 177 ? -3.734 0.665 6.154 1.00 96.94 177 VAL A O 1
ATOM 1411 N N . ALA A 1 178 ? -1.749 1.339 6.965 1.00 97.69 178 ALA A N 1
ATOM 1412 C CA . ALA A 1 178 ? -0.952 0.330 6.272 1.00 97.69 178 ALA A CA 1
ATOM 1413 C C . ALA A 1 178 ? -1.382 -1.103 6.628 1.00 97.69 178 ALA A C 1
ATOM 1415 O O . ALA A 1 178 ? -1.522 -1.948 5.744 1.00 97.69 178 ALA A O 1
ATOM 1416 N N . LYS A 1 179 ? -1.621 -1.389 7.915 1.00 98.12 179 LYS A N 1
ATOM 1417 C CA . LYS A 1 179 ? -2.115 -2.702 8.353 1.00 98.12 179 LYS A CA 1
ATOM 1418 C C . LYS A 1 179 ? -3.564 -2.923 7.941 1.00 98.12 179 LYS A C 1
ATOM 1420 O O . LYS A 1 179 ? -3.907 -4.026 7.527 1.00 98.12 179 LYS A O 1
ATOM 1425 N N . ARG A 1 180 ? -4.410 -1.893 8.015 1.00 98.25 180 ARG A N 1
ATOM 1426 C CA . ARG A 1 180 ? -5.823 -2.001 7.641 1.00 98.25 180 ARG A CA 1
ATOM 1427 C C . ARG A 1 180 ? -6.010 -2.310 6.160 1.00 98.25 180 ARG A C 1
ATOM 1429 O O . ARG A 1 180 ? -6.883 -3.105 5.837 1.00 98.25 180 ARG A O 1
ATOM 1436 N N . LEU A 1 181 ? -5.159 -1.792 5.272 1.00 98.00 181 LEU A N 1
ATOM 1437 C CA . LEU A 1 181 ? -5.168 -2.155 3.846 1.00 98.00 181 LEU A CA 1
ATOM 1438 C C . LEU A 1 181 ? -5.017 -3.669 3.605 1.00 98.00 181 LEU A C 1
ATOM 1440 O O . LEU A 1 181 ? -5.610 -4.191 2.660 1.00 98.00 181 LEU A O 1
ATOM 1444 N N . MET A 1 182 ? -4.329 -4.398 4.493 1.00 98.12 182 MET A N 1
ATOM 1445 C CA . MET A 1 182 ? -4.215 -5.860 4.395 1.00 98.12 182 MET A CA 1
ATOM 1446 C C . MET A 1 182 ? -5.579 -6.551 4.519 1.00 98.12 182 MET A C 1
ATOM 1448 O O . MET A 1 182 ? -5.833 -7.541 3.835 1.00 98.12 182 MET A O 1
ATOM 1452 N N . ASP A 1 183 ? -6.494 -6.009 5.329 1.00 98.12 183 ASP A N 1
ATOM 1453 C CA . ASP A 1 183 ? -7.853 -6.547 5.464 1.00 98.12 183 ASP A CA 1
ATOM 1454 C C . ASP A 1 183 ? -8.676 -6.365 4.180 1.00 98.12 183 ASP A C 1
ATOM 1456 O O . ASP A 1 183 ? -9.541 -7.192 3.883 1.00 98.12 183 ASP A O 1
ATOM 1460 N N . TYR A 1 184 ? -8.351 -5.332 3.394 1.00 97.62 184 TYR A N 1
ATOM 1461 C CA . TYR A 1 184 ? -8.891 -5.072 2.056 1.00 97.62 184 TYR A CA 1
ATOM 1462 C C . TYR A 1 184 ? -8.193 -5.895 0.954 1.00 97.62 184 TYR A C 1
ATOM 1464 O O . TYR A 1 184 ? -8.574 -5.782 -0.211 1.00 97.62 184 TYR A O 1
ATOM 1472 N N . GLY A 1 185 ? -7.199 -6.725 1.297 1.00 96.50 185 GLY A N 1
ATOM 1473 C CA . GLY A 1 185 ? -6.430 -7.526 0.338 1.00 96.50 185 GLY A CA 1
ATOM 1474 C C . GLY A 1 185 ? -5.367 -6.728 -0.422 1.00 96.50 185 GLY A C 1
ATOM 1475 O O . GLY A 1 185 ? -4.973 -7.117 -1.518 1.00 96.50 185 GLY A O 1
ATOM 1476 N N . LEU A 1 186 ? -4.918 -5.599 0.130 1.00 96.75 186 LEU A N 1
ATOM 1477 C CA . LEU A 1 186 ? -3.945 -4.707 -0.493 1.00 96.75 186 LEU A CA 1
ATOM 1478 C C . LEU A 1 186 ? -2.668 -4.635 0.344 1.00 96.75 186 LEU A C 1
ATOM 1480 O O . LEU A 1 186 ? -2.712 -4.482 1.566 1.00 96.75 186 LEU A O 1
ATOM 1484 N N . HIS A 1 187 ? -1.517 -4.707 -0.323 1.00 97.75 187 HIS A N 1
ATOM 1485 C CA . HIS A 1 187 ? -0.260 -4.343 0.317 1.00 97.75 187 HIS A CA 1
ATOM 1486 C C . HIS A 1 187 ? -0.213 -2.823 0.508 1.00 97.75 187 HIS A C 1
ATOM 1488 O O . HIS A 1 187 ? -0.668 -2.063 -0.348 1.00 97.75 187 HIS A O 1
ATOM 1494 N N . SER A 1 188 ? 0.342 -2.375 1.634 1.00 96.81 188 SER A N 1
ATOM 1495 C CA . SER A 1 188 ? 0.501 -0.946 1.895 1.00 96.81 188 SER A CA 1
ATOM 1496 C C . SER A 1 188 ? 1.436 -0.294 0.868 1.00 96.81 188 SER A C 1
ATOM 1498 O O . SER A 1 188 ? 2.448 -0.898 0.502 1.00 96.81 188 SER A O 1
ATOM 1500 N N . PRO A 1 189 ? 1.182 0.966 0.482 1.00 96.62 189 PRO A N 1
ATOM 1501 C CA . PRO A 1 189 ? 2.198 1.816 -0.124 1.00 96.62 189 PRO A CA 1
ATOM 1502 C C . PRO A 1 189 ? 3.400 2.026 0.810 1.00 96.62 189 PRO A C 1
ATOM 1504 O O . PRO A 1 189 ? 3.368 1.643 1.988 1.00 96.62 189 PRO A O 1
ATOM 1507 N N . THR A 1 190 ? 4.444 2.678 0.297 1.00 97.81 190 THR A N 1
ATOM 1508 C CA . THR A 1 190 ? 5.660 2.990 1.057 1.00 97.81 190 THR A CA 1
ATOM 1509 C C . THR A 1 190 ? 5.316 3.808 2.299 1.00 97.81 190 THR A C 1
ATOM 1511 O O . THR A 1 190 ? 4.729 4.888 2.217 1.00 97.81 190 THR A O 1
ATOM 1514 N N . LEU A 1 191 ? 5.679 3.279 3.465 1.00 96.88 191 LEU A N 1
ATOM 1515 C CA . LEU A 1 191 ? 5.319 3.835 4.764 1.00 96.88 191 LEU A CA 1
ATOM 1516 C C . LEU A 1 191 ? 6.415 4.764 5.296 1.00 96.88 191 LEU A C 1
ATOM 1518 O O . LEU A 1 191 ? 7.584 4.394 5.334 1.00 96.88 191 LEU A O 1
ATOM 1522 N N . ALA A 1 192 ? 6.012 5.939 5.786 1.00 93.69 192 ALA A N 1
ATOM 1523 C CA . ALA A 1 192 ? 6.836 6.870 6.567 1.00 93.69 192 ALA A CA 1
ATOM 1524 C C . ALA A 1 192 ? 8.125 7.379 5.885 1.00 93.69 192 ALA A C 1
ATOM 1526 O O . ALA A 1 192 ? 8.995 7.937 6.554 1.00 93.69 192 ALA A O 1
ATOM 1527 N N . PHE A 1 193 ? 8.218 7.257 4.561 1.00 95.38 193 PHE A N 1
ATOM 1528 C CA . PHE A 1 193 ? 9.304 7.785 3.744 1.00 95.38 193 PHE A CA 1
ATOM 1529 C C . PHE A 1 193 ? 8.731 8.411 2.460 1.00 95.38 193 PHE A C 1
ATOM 1531 O O . PHE A 1 193 ? 7.774 7.862 1.913 1.00 95.38 193 PHE A O 1
ATOM 1538 N N . PRO A 1 194 ? 9.274 9.544 1.973 1.00 96.12 194 PRO A N 1
ATOM 1539 C CA . PRO A 1 194 ? 10.363 10.349 2.547 1.00 96.12 194 PRO A CA 1
ATOM 1540 C C . PRO A 1 194 ? 9.950 11.185 3.768 1.00 96.12 194 PRO A C 1
ATOM 1542 O O . PRO A 1 194 ? 10.801 11.779 4.425 1.00 96.12 194 PRO A O 1
ATOM 1545 N N . VAL A 1 195 ? 8.653 11.235 4.091 1.00 95.94 195 VAL A N 1
ATOM 1546 C CA . VAL A 1 195 ? 8.120 12.008 5.219 1.00 95.94 195 VAL A CA 1
ATOM 1547 C C . VAL A 1 195 ? 7.502 11.073 6.256 1.00 95.94 195 VAL A C 1
ATOM 1549 O O . VAL A 1 195 ? 6.598 10.292 5.953 1.00 95.94 195 VAL A O 1
ATOM 1552 N N . ALA A 1 196 ? 7.945 11.187 7.508 1.00 94.69 196 ALA A N 1
ATOM 1553 C CA . ALA A 1 196 ? 7.405 10.393 8.607 1.00 94.69 196 ALA A CA 1
ATOM 1554 C C . ALA A 1 196 ? 5.888 10.610 8.781 1.00 94.69 196 ALA A C 1
ATOM 1556 O O . ALA A 1 196 ? 5.394 11.739 8.734 1.00 94.69 196 ALA A O 1
ATOM 1557 N N . GLY A 1 197 ? 5.150 9.522 9.021 1.00 92.31 197 GLY A N 1
ATOM 1558 C CA . GLY A 1 197 ? 3.696 9.561 9.217 1.00 92.31 197 GLY A CA 1
ATOM 1559 C C . GLY A 1 197 ? 2.878 9.769 7.937 1.00 92.31 197 GLY A C 1
ATOM 1560 O O . GLY A 1 197 ? 1.737 10.219 8.020 1.00 92.31 197 GLY A O 1
ATOM 1561 N N . THR A 1 198 ? 3.445 9.460 6.770 1.00 95.75 198 THR A N 1
ATOM 1562 C CA . THR A 1 198 ? 2.769 9.541 5.464 1.00 95.75 198 THR A CA 1
ATOM 1563 C C . THR A 1 198 ? 2.819 8.205 4.722 1.00 95.75 198 THR A C 1
ATOM 1565 O O . THR A 1 198 ? 3.542 7.295 5.140 1.00 95.75 198 THR A O 1
ATOM 1568 N N . LEU A 1 199 ? 2.041 8.093 3.641 1.00 96.75 199 LEU A N 1
ATOM 1569 C CA . LEU A 1 199 ? 2.100 6.977 2.692 1.00 96.75 199 LEU A CA 1
ATOM 1570 C C . LEU A 1 199 ? 2.451 7.502 1.297 1.00 96.75 199 LEU A C 1
ATOM 1572 O O . LEU A 1 199 ? 1.716 8.326 0.753 1.00 96.75 199 LEU A O 1
ATOM 1576 N N . MET A 1 200 ? 3.541 7.016 0.707 1.00 97.69 200 MET A N 1
ATOM 1577 C CA . MET A 1 200 ? 3.933 7.320 -0.671 1.00 97.69 200 MET A CA 1
ATOM 1578 C C . MET A 1 200 ? 3.435 6.217 -1.604 1.00 97.69 200 MET A C 1
ATOM 1580 O O . MET A 1 200 ? 3.742 5.042 -1.406 1.00 97.69 200 MET A O 1
ATOM 1584 N N . THR A 1 201 ? 2.622 6.603 -2.587 1.00 96.81 201 THR A N 1
ATOM 1585 C CA . THR A 1 201 ? 1.886 5.693 -3.469 1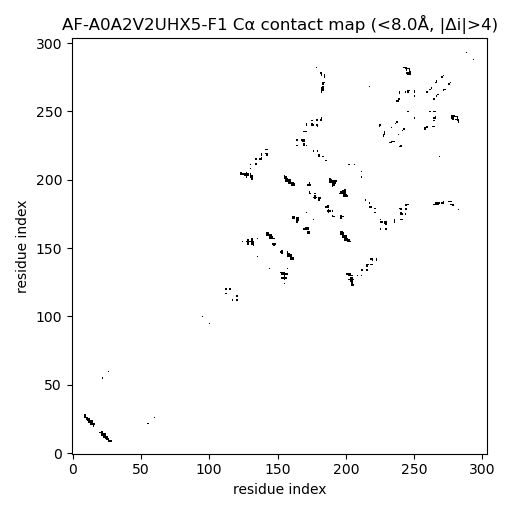.00 96.81 201 THR A CA 1
ATOM 1586 C C . THR A 1 201 ? 2.354 5.832 -4.910 1.00 96.81 201 THR A C 1
ATOM 1588 O O . THR A 1 201 ? 2.244 6.907 -5.499 1.00 96.81 201 THR A O 1
ATOM 1591 N N . GLU A 1 202 ? 2.800 4.715 -5.478 1.00 97.75 202 GLU A N 1
ATOM 1592 C CA . GLU A 1 202 ? 3.163 4.535 -6.882 1.00 97.75 202 GLU A CA 1
ATOM 1593 C C . GLU A 1 202 ? 2.316 3.388 -7.451 1.00 97.75 202 GLU A C 1
ATOM 1595 O O . GLU A 1 202 ? 2.203 2.331 -6.836 1.00 97.75 202 GLU A O 1
ATOM 1600 N N . THR A 1 203 ? 1.681 3.606 -8.603 1.00 95.62 203 THR A N 1
ATOM 1601 C CA . THR A 1 203 ? 0.754 2.625 -9.210 1.00 95.62 203 THR A CA 1
ATOM 1602 C C . THR A 1 203 ? 1.337 1.916 -10.421 1.00 95.62 203 THR A C 1
ATOM 1604 O O . THR A 1 203 ? 0.890 0.825 -10.758 1.00 95.62 203 THR A O 1
ATOM 1607 N N . THR A 1 204 ? 2.354 2.509 -11.050 1.00 98.00 204 THR A N 1
ATOM 1608 C CA . THR A 1 204 ? 2.934 2.079 -12.331 1.00 98.00 204 THR A CA 1
ATOM 1609 C C . THR A 1 204 ? 1.922 2.070 -13.486 1.00 98.00 204 THR A C 1
ATOM 1611 O O . THR A 1 204 ? 0.720 2.286 -13.327 1.00 98.00 204 THR A O 1
ATOM 1614 N N . GLU A 1 205 ? 2.412 1.848 -14.697 1.00 97.94 205 GLU A N 1
ATOM 1615 C CA . GLU A 1 205 ? 1.606 1.704 -15.907 1.00 97.94 205 GLU A CA 1
ATOM 1616 C C . GLU A 1 205 ? 0.919 0.344 -16.040 1.00 97.94 205 GLU A C 1
ATOM 1618 O O . GLU A 1 205 ? 0.022 0.195 -16.869 1.00 97.94 205 GLU A O 1
ATOM 1623 N N . SER A 1 206 ? 1.385 -0.653 -15.282 1.00 98.19 206 SER A N 1
ATOM 1624 C CA . SER A 1 206 ? 0.987 -2.052 -15.465 1.00 98.19 206 SER A CA 1
ATOM 1625 C C . SER A 1 206 ? -0.341 -2.378 -14.786 1.00 98.19 206 SER A C 1
ATOM 1627 O O . SER A 1 206 ? -1.004 -3.345 -15.161 1.00 98.19 206 SER A O 1
ATOM 1629 N N . GLU A 1 207 ? -0.749 -1.565 -13.812 1.00 98.19 207 GLU A N 1
ATOM 1630 C CA . GLU A 1 207 ? -1.984 -1.781 -13.073 1.00 98.19 207 GLU A CA 1
ATOM 1631 C C . GLU A 1 207 ? -3.213 -1.334 -13.863 1.00 98.19 207 GLU A C 1
ATOM 1633 O O . GLU A 1 207 ? -3.273 -0.255 -14.464 1.00 98.19 207 GLU A O 1
ATOM 1638 N N . SER A 1 208 ? -4.238 -2.184 -13.848 1.00 97.94 208 SER A N 1
ATOM 1639 C CA . SER A 1 208 ? -5.498 -1.886 -14.522 1.00 97.94 208 SER A CA 1
ATOM 1640 C C . SER A 1 208 ? -6.278 -0.807 -13.771 1.00 97.94 208 SER A C 1
ATOM 1642 O O . SER A 1 208 ? -6.225 -0.722 -12.544 1.00 97.94 208 SER A O 1
ATOM 1644 N N . LYS A 1 209 ? -7.122 -0.047 -14.481 1.00 97.56 209 LYS A N 1
ATOM 1645 C CA . LYS A 1 209 ? -8.020 0.930 -13.842 1.00 97.56 209 LYS A CA 1
ATOM 1646 C C . LYS A 1 209 ? -8.854 0.308 -12.711 1.00 97.56 209 LYS A C 1
ATOM 1648 O O . LYS A 1 209 ? -9.063 0.954 -11.693 1.00 97.56 209 LYS A O 1
ATOM 1653 N N . ARG A 1 210 ? -9.292 -0.947 -12.867 1.00 96.06 210 ARG A N 1
ATOM 1654 C CA . ARG A 1 210 ? -10.048 -1.683 -11.841 1.00 96.06 210 ARG A CA 1
ATOM 1655 C C . ARG A 1 210 ? -9.264 -1.810 -10.530 1.00 96.06 210 ARG A C 1
ATOM 1657 O O . ARG A 1 210 ? -9.856 -1.681 -9.465 1.00 96.06 210 ARG A O 1
ATOM 1664 N N . GLU A 1 211 ? -7.958 -2.044 -10.604 1.00 96.31 211 GLU A N 1
ATOM 1665 C CA . GLU A 1 211 ? -7.087 -2.151 -9.427 1.00 96.31 211 GLU A CA 1
ATOM 1666 C C . GLU A 1 211 ? -6.826 -0.781 -8.790 1.00 96.31 211 GLU A C 1
ATOM 1668 O O . GLU A 1 211 ? -6.903 -0.642 -7.568 1.00 96.31 211 GLU A O 1
ATOM 1673 N N . LEU A 1 212 ? -6.656 0.264 -9.610 1.00 96.94 212 LEU A N 1
ATOM 1674 C CA . LEU A 1 212 ? -6.609 1.648 -9.117 1.00 96.94 212 LEU A CA 1
ATOM 1675 C C . LEU A 1 212 ? -7.905 2.021 -8.393 1.00 96.94 212 LEU A C 1
ATOM 1677 O O . LEU A 1 212 ? -7.877 2.645 -7.331 1.00 96.94 212 LEU A O 1
ATOM 1681 N N . ASP A 1 213 ? -9.049 1.614 -8.948 1.00 96.25 213 ASP A N 1
ATOM 1682 C CA . ASP A 1 213 ? -10.342 1.846 -8.326 1.00 96.25 213 ASP A CA 1
ATOM 1683 C C . ASP A 1 213 ? -10.435 1.109 -6.981 1.00 96.25 213 ASP A C 1
ATOM 1685 O O . ASP A 1 213 ? -10.822 1.689 -5.966 1.00 96.25 213 ASP A O 1
ATOM 1689 N N . ARG A 1 214 ? -9.995 -0.148 -6.930 1.00 95.50 214 ARG A N 1
ATOM 1690 C CA . ARG A 1 214 ? -9.997 -0.935 -5.695 1.00 95.50 214 ARG A CA 1
ATOM 1691 C C . ARG A 1 214 ? -9.182 -0.271 -4.583 1.00 95.50 214 ARG A C 1
ATOM 1693 O O . ARG A 1 214 ? -9.651 -0.198 -3.447 1.00 95.50 214 ARG A O 1
ATOM 1700 N N . LEU A 1 215 ? -7.996 0.247 -4.907 1.00 95.81 215 LEU A N 1
ATOM 1701 C CA . LEU A 1 215 ? -7.159 0.971 -3.950 1.00 95.81 215 LEU A CA 1
ATOM 1702 C C . LEU A 1 215 ? -7.806 2.288 -3.500 1.00 95.81 215 LEU A C 1
ATOM 1704 O O . LEU A 1 215 ? -7.857 2.557 -2.301 1.00 95.81 215 LEU A O 1
ATOM 1708 N N . ALA A 1 216 ? -8.345 3.091 -4.420 1.00 95.56 216 ALA A N 1
ATOM 1709 C CA . ALA A 1 216 ? -9.017 4.339 -4.048 1.00 95.56 216 ALA A CA 1
ATOM 1710 C C . ALA A 1 216 ? -10.257 4.098 -3.172 1.00 95.56 216 ALA A C 1
ATOM 1712 O O . ALA A 1 216 ? -10.445 4.817 -2.194 1.00 95.56 216 ALA A O 1
ATOM 1713 N N . ASP A 1 217 ? -11.068 3.079 -3.467 1.00 95.38 217 ASP A N 1
ATOM 1714 C CA . ASP A 1 217 ? -12.250 2.755 -2.658 1.00 95.38 217 ASP A CA 1
ATOM 1715 C C . ASP A 1 217 ? -11.856 2.288 -1.253 1.00 95.38 217 ASP A C 1
ATOM 1717 O O . ASP A 1 217 ? -12.479 2.694 -0.271 1.00 95.38 217 ASP A O 1
ATOM 1721 N N . ALA A 1 218 ? -10.781 1.502 -1.134 1.00 96.31 218 ALA A N 1
ATOM 1722 C CA . ALA A 1 218 ? -10.234 1.114 0.163 1.00 96.31 218 ALA A CA 1
ATOM 1723 C C . ALA A 1 218 ? -9.749 2.332 0.967 1.00 96.31 218 ALA A C 1
ATOM 1725 O O . ALA A 1 218 ? -10.074 2.453 2.146 1.00 96.31 218 ALA A O 1
ATOM 1726 N N . LEU A 1 219 ? -9.029 3.268 0.337 1.00 95.56 219 LEU A N 1
ATOM 1727 C CA . LEU A 1 219 ? -8.557 4.494 0.991 1.00 95.56 219 LEU A CA 1
ATOM 1728 C C . LEU A 1 219 ? -9.714 5.399 1.442 1.00 95.56 219 LEU A C 1
ATOM 1730 O O . LEU A 1 219 ? -9.678 5.923 2.555 1.00 95.56 219 LEU A O 1
ATOM 1734 N N . ILE A 1 220 ? -10.754 5.553 0.617 1.00 95.38 220 ILE A N 1
ATOM 1735 C CA . ILE A 1 220 ? -11.962 6.316 0.971 1.00 95.38 220 ILE A CA 1
ATOM 1736 C C . ILE A 1 220 ? -12.680 5.645 2.146 1.00 95.38 220 ILE A C 1
ATOM 1738 O O . ILE A 1 220 ? -13.012 6.317 3.122 1.00 95.38 220 ILE A O 1
ATOM 1742 N N . SER A 1 221 ? -12.866 4.324 2.092 1.00 96.00 221 SER A N 1
ATOM 1743 C CA . SER A 1 221 ? -13.492 3.554 3.170 1.00 96.00 221 SER A CA 1
ATOM 1744 C C . SER A 1 221 ? -12.713 3.696 4.480 1.00 96.00 221 SER A C 1
ATOM 1746 O O . SER A 1 221 ? -13.275 4.099 5.498 1.00 96.00 221 SER A O 1
ATOM 1748 N N . ILE A 1 222 ? -11.390 3.520 4.452 1.00 96.12 222 ILE A N 1
ATOM 1749 C CA . ILE A 1 222 ? -10.528 3.741 5.620 1.00 96.12 222 ILE A CA 1
ATOM 1750 C C . ILE A 1 222 ? -10.626 5.189 6.118 1.00 96.12 222 ILE A C 1
ATOM 1752 O O . ILE A 1 222 ? -10.675 5.425 7.324 1.00 96.12 222 ILE A O 1
ATOM 1756 N N . ARG A 1 223 ? -10.721 6.185 5.229 1.00 94.38 223 ARG A N 1
ATOM 1757 C CA . ARG A 1 223 ? -10.923 7.575 5.655 1.00 94.38 223 ARG A CA 1
ATOM 1758 C C . ARG A 1 223 ? -12.241 7.760 6.408 1.00 94.38 223 ARG A C 1
ATOM 1760 O O . ARG A 1 223 ? -12.270 8.565 7.344 1.00 94.38 223 ARG A O 1
ATOM 1767 N N . THR A 1 224 ? -13.302 7.049 6.021 1.00 93.94 224 THR A N 1
ATOM 1768 C CA . THR A 1 224 ? -14.572 7.056 6.762 1.00 93.94 224 THR A CA 1
ATOM 1769 C C . THR A 1 224 ? -14.449 6.363 8.118 1.00 93.94 224 THR A C 1
ATOM 1771 O O . THR A 1 224 ? -14.910 6.941 9.096 1.00 93.94 224 THR A O 1
ATOM 1774 N N . GLU A 1 225 ? -13.728 5.237 8.213 1.00 95.50 225 GLU A N 1
ATOM 1775 C CA . GLU A 1 225 ? -13.398 4.583 9.495 1.00 95.50 225 GLU A CA 1
ATOM 1776 C C . GLU A 1 225 ? -12.656 5.565 10.431 1.00 95.50 225 GLU A C 1
ATOM 1778 O O . GLU A 1 225 ? -13.024 5.734 11.591 1.00 95.50 225 GLU A O 1
ATOM 1783 N N . ILE A 1 226 ? -11.672 6.313 9.910 1.00 94.56 226 ILE A N 1
ATOM 1784 C CA . ILE A 1 226 ? -10.972 7.368 10.667 1.00 94.56 226 ILE A CA 1
ATOM 1785 C C . ILE A 1 226 ? -11.944 8.474 11.102 1.00 94.56 226 ILE A C 1
ATOM 1787 O O . ILE A 1 226 ? -11.870 8.940 12.236 1.00 94.56 226 ILE A O 1
ATOM 1791 N N . ALA A 1 227 ? -12.852 8.906 10.222 1.00 92.75 227 ALA A N 1
ATOM 1792 C CA . ALA A 1 227 ? -13.801 9.979 10.522 1.00 92.75 227 ALA A CA 1
ATOM 1793 C C . ALA A 1 227 ? -14.770 9.609 11.656 1.00 92.75 227 ALA A C 1
ATOM 1795 O O . ALA A 1 227 ? -15.095 10.473 12.467 1.00 92.75 227 ALA A O 1
ATOM 1796 N N . SER A 1 228 ? -15.213 8.352 11.737 1.00 93.31 228 SER A N 1
ATOM 1797 C CA . SER A 1 228 ? -16.058 7.867 12.838 1.00 93.31 228 SER A CA 1
ATOM 1798 C C . SER A 1 228 ? -15.341 7.978 14.188 1.00 93.31 228 SER A C 1
ATOM 1800 O O . SER A 1 228 ? -15.931 8.410 15.178 1.00 93.31 228 SER A O 1
ATOM 1802 N N . ILE A 1 229 ? -14.034 7.695 14.219 1.00 94.06 229 ILE A N 1
ATOM 1803 C CA . ILE A 1 229 ? -13.203 7.879 15.418 1.00 94.06 229 ILE A CA 1
ATOM 1804 C C . ILE A 1 229 ? -13.029 9.376 15.736 1.00 94.06 229 ILE A C 1
ATOM 1806 O O . ILE A 1 229 ? -13.171 9.774 16.889 1.00 94.06 229 ILE A O 1
ATOM 1810 N N . GLU A 1 230 ? -12.779 10.230 14.731 1.00 91.56 230 GLU A N 1
ATOM 1811 C CA . GLU A 1 230 ? -12.667 11.695 14.907 1.00 91.56 230 GLU A CA 1
ATOM 1812 C C . GLU A 1 230 ? -13.949 12.319 15.495 1.00 91.56 230 GLU A C 1
ATOM 1814 O O . GLU A 1 230 ? -13.883 13.315 16.214 1.00 91.56 230 GLU A O 1
ATOM 1819 N N . LYS A 1 231 ? -15.120 11.739 15.205 1.00 92.12 231 LYS A N 1
ATOM 1820 C CA . LYS A 1 231 ? -16.420 12.170 15.747 1.00 92.12 231 LYS A CA 1
ATOM 1821 C C . LYS A 1 231 ? -16.747 11.582 17.124 1.00 92.12 231 LYS A C 1
ATOM 1823 O O . LYS A 1 231 ? -17.739 11.988 17.724 1.00 92.12 231 LYS A O 1
ATOM 1828 N N . GLY A 1 232 ? -15.944 10.640 17.620 1.00 90.44 232 GLY A N 1
ATOM 1829 C CA . GLY A 1 232 ? -16.198 9.925 18.873 1.00 90.44 232 GLY A CA 1
ATOM 1830 C C . GLY A 1 232 ? -17.283 8.847 18.782 1.00 90.44 232 GLY A C 1
ATOM 1831 O O . GLY A 1 232 ? -17.794 8.421 19.814 1.00 90.44 232 GLY A O 1
ATOM 1832 N N . GLU A 1 233 ? -17.646 8.409 17.573 1.00 92.38 233 GLU A N 1
ATOM 1833 C CA . GLU A 1 233 ? -18.603 7.312 17.351 1.00 92.38 233 GLU A CA 1
ATOM 1834 C C . GLU A 1 233 ? -17.957 5.942 17.629 1.00 92.38 233 GLU A C 1
ATOM 1836 O O . GLU A 1 233 ? -18.631 5.002 18.049 1.00 92.38 233 GLU A O 1
ATOM 1841 N N . GLU A 1 234 ? -16.638 5.839 17.439 1.00 91.12 234 GLU A N 1
ATOM 1842 C CA . GLU A 1 234 ? -15.835 4.651 17.731 1.00 91.12 234 GLU A CA 1
ATOM 1843 C C . GLU A 1 234 ? -14.749 4.943 18.776 1.00 91.12 234 GLU A C 1
ATOM 1845 O O . GLU A 1 234 ? -14.253 6.064 18.903 1.00 91.12 234 GLU A O 1
ATOM 1850 N N . SER A 1 235 ? -14.343 3.908 19.517 1.00 91.88 235 SER A N 1
ATOM 1851 C CA . SER A 1 235 ? -13.231 4.000 20.468 1.00 91.88 235 SER A CA 1
ATOM 1852 C C . SER A 1 235 ? -11.922 4.337 19.750 1.00 91.88 235 SER A C 1
ATOM 1854 O O . SER A 1 235 ? -11.607 3.757 18.715 1.00 91.88 235 SER A O 1
ATOM 1856 N N . THR A 1 236 ? -11.099 5.211 20.331 1.00 92.06 236 THR A N 1
ATOM 1857 C CA . THR A 1 236 ? -9.759 5.535 19.808 1.00 92.06 236 THR A CA 1
ATOM 1858 C C . THR A 1 236 ? -8.754 4.392 19.977 1.00 92.06 236 THR A C 1
ATOM 1860 O O . THR A 1 236 ? -7.768 4.327 19.241 1.00 92.06 236 THR A O 1
ATOM 1863 N N . THR A 1 237 ? -9.000 3.475 20.918 1.00 93.25 237 THR A N 1
ATOM 1864 C C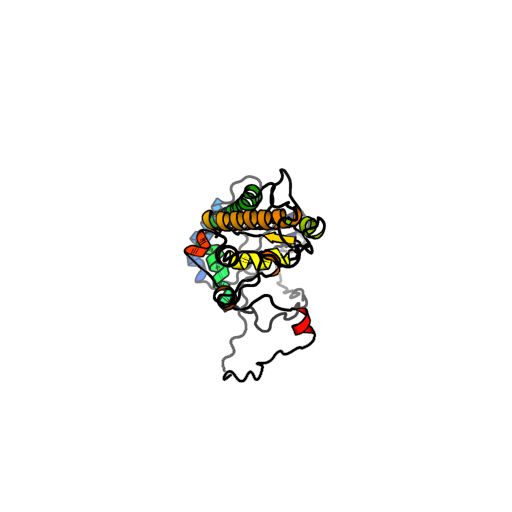A . THR A 1 237 ? -8.069 2.397 21.288 1.00 93.25 237 THR A CA 1
ATOM 1865 C C . THR A 1 237 ? -8.512 1.014 20.823 1.00 93.25 237 THR A C 1
ATOM 1867 O O . THR A 1 237 ? -7.657 0.183 20.534 1.00 93.25 237 THR A O 1
ATOM 1870 N N . ASN A 1 238 ? -9.820 0.759 20.718 1.00 94.94 238 ASN A N 1
ATOM 1871 C CA . ASN A 1 238 ? -10.374 -0.528 20.289 1.00 94.94 238 ASN A CA 1
ATOM 1872 C C . ASN A 1 238 ? -11.294 -0.336 19.077 1.00 94.94 238 ASN A C 1
ATOM 1874 O O . ASN A 1 238 ? -12.509 -0.204 19.211 1.00 94.94 238 ASN A O 1
ATOM 1878 N N . ASN A 1 239 ? -10.693 -0.303 17.891 1.00 96.50 239 ASN A N 1
ATOM 1879 C CA . ASN A 1 239 ? -11.372 -0.117 16.610 1.00 96.50 239 ASN A CA 1
ATOM 1880 C C . ASN A 1 239 ? -10.733 -1.001 15.529 1.00 96.50 239 ASN A C 1
ATOM 1882 O O . ASN A 1 239 ? -9.764 -1.732 15.773 1.00 96.50 239 ASN A O 1
ATOM 1886 N N . VAL A 1 240 ? -11.307 -0.968 14.328 1.00 97.44 240 VAL A N 1
ATOM 1887 C CA . VAL A 1 240 ? -10.850 -1.787 13.197 1.00 97.44 240 VAL A CA 1
ATOM 1888 C C . VAL A 1 240 ? -9.429 -1.442 12.747 1.00 97.44 240 VAL A C 1
ATOM 1890 O O . VAL A 1 240 ? -8.688 -2.336 12.353 1.00 97.44 240 VAL A O 1
ATOM 1893 N N . LEU A 1 241 ? -9.016 -0.177 12.849 1.00 97.44 241 LEU A N 1
ATOM 1894 C CA . LEU A 1 241 ? -7.692 0.291 12.429 1.00 97.44 241 LEU A CA 1
ATOM 1895 C C . LEU A 1 241 ? -6.601 -0.154 13.407 1.00 97.44 241 LEU A C 1
ATOM 1897 O O . LEU A 1 241 ? -5.576 -0.694 12.991 1.00 97.44 241 LEU A O 1
ATOM 1901 N N . LYS A 1 242 ? -6.832 0.020 14.713 1.00 96.56 242 LYS A N 1
ATOM 1902 C CA . LYS A 1 242 ? -5.878 -0.342 15.772 1.00 96.56 242 LYS A CA 1
ATOM 1903 C C . LYS A 1 242 ? -5.647 -1.839 15.878 1.00 96.56 242 LYS A C 1
ATOM 1905 O O . LYS A 1 242 ? -4.518 -2.262 16.114 1.00 96.56 242 LYS A O 1
ATOM 1910 N N . ASN A 1 243 ? -6.682 -2.636 15.633 1.00 97.50 243 ASN A N 1
ATOM 1911 C CA . ASN A 1 243 ? -6.562 -4.082 15.750 1.00 97.50 243 ASN A CA 1
ATOM 1912 C C . ASN A 1 243 ? -6.290 -4.792 14.413 1.00 97.50 243 ASN A C 1
ATOM 1914 O O . ASN A 1 243 ? -6.260 -6.025 14.388 1.00 97.50 243 ASN A O 1
ATOM 1918 N N . ALA A 1 244 ? -6.104 -4.046 13.320 1.00 98.00 244 ALA A N 1
ATOM 1919 C CA . ALA A 1 244 ? -5.633 -4.598 12.057 1.00 98.00 244 ALA A CA 1
ATOM 1920 C C . ALA A 1 244 ? -4.151 -5.023 12.151 1.00 98.00 244 ALA A C 1
ATOM 1922 O O . ALA A 1 244 ? -3.361 -4.364 12.847 1.00 98.00 244 ALA A O 1
ATOM 1923 N N . PRO A 1 245 ? -3.732 -6.065 11.409 1.00 98.19 245 PRO A N 1
ATOM 1924 C CA . PRO A 1 245 ? -4.534 -6.866 10.477 1.00 98.19 245 PRO A CA 1
ATOM 1925 C C . PRO A 1 245 ? -5.315 -8.001 11.168 1.00 98.19 245 PRO A C 1
ATOM 1927 O O . PRO A 1 245 ? -4.911 -8.510 12.215 1.00 98.19 245 PRO A O 1
ATOM 1930 N N . HIS A 1 246 ? -6.417 -8.435 10.554 1.00 98.38 246 HIS A N 1
ATOM 1931 C CA . HIS A 1 246 ? -7.296 -9.480 11.079 1.00 98.38 246 HIS A CA 1
ATOM 1932 C C . HIS A 1 246 ? -7.010 -10.837 10.422 1.00 98.38 246 HIS A C 1
ATOM 1934 O O . HIS A 1 246 ? -7.317 -11.069 9.250 1.00 98.38 246 HIS A O 1
ATOM 1940 N N . THR A 1 247 ? -6.439 -11.763 11.194 1.00 98.19 247 THR A N 1
ATOM 1941 C CA . THR A 1 247 ? -6.137 -13.125 10.726 1.00 98.19 247 THR A CA 1
ATOM 1942 C C . THR A 1 247 ? -7.386 -14.002 10.666 1.00 98.19 247 THR A C 1
ATOM 1944 O O . THR A 1 247 ? -8.367 -13.752 11.371 1.00 98.19 247 THR A O 1
ATOM 1947 N N . ALA A 1 248 ? -7.328 -15.089 9.889 1.00 97.56 248 ALA A N 1
ATOM 1948 C CA . ALA A 1 248 ? -8.404 -16.083 9.849 1.00 97.56 248 ALA A CA 1
ATOM 1949 C C . ALA A 1 248 ? -8.730 -16.610 11.257 1.00 97.56 248 ALA A C 1
ATOM 1951 O O . ALA A 1 248 ? -9.883 -16.558 11.671 1.00 97.56 248 ALA A O 1
ATOM 1952 N N . LYS A 1 249 ? -7.700 -16.988 12.033 1.00 96.69 249 LYS A N 1
ATOM 1953 C CA . LYS A 1 249 ? -7.834 -17.462 13.423 1.00 96.69 249 LYS A CA 1
ATOM 1954 C C . LYS A 1 249 ? -8.572 -16.459 14.318 1.00 96.69 249 LYS A C 1
ATOM 1956 O O . LYS A 1 249 ? -9.414 -16.862 15.110 1.00 96.69 249 LYS A O 1
ATOM 1961 N N . CYS A 1 250 ? -8.269 -15.165 14.193 1.00 95.69 250 CYS A N 1
ATOM 1962 C CA . CYS A 1 250 ? -8.934 -14.117 14.971 1.00 95.69 250 CYS A CA 1
ATOM 1963 C C . CYS A 1 250 ? -10.426 -14.009 14.624 1.00 95.69 250 CYS A C 1
ATOM 1965 O O . CYS A 1 250 ? -11.261 -13.881 15.512 1.00 95.69 250 CYS A O 1
ATOM 1967 N N . VAL A 1 251 ? -10.767 -14.081 13.338 1.00 96.88 251 VAL A N 1
ATOM 1968 C CA . VAL A 1 251 ? -12.132 -13.854 12.840 1.00 96.88 251 VAL A CA 1
ATOM 1969 C C . VAL A 1 251 ? -13.030 -15.081 13.047 1.00 96.88 251 VAL A C 1
ATOM 1971 O O . VAL A 1 251 ? -14.243 -14.936 13.215 1.00 96.88 251 VAL A O 1
ATOM 1974 N N . THR A 1 252 ? -12.457 -16.285 13.070 1.00 96.94 252 THR A N 1
ATOM 1975 C CA . THR A 1 252 ? -13.184 -17.543 13.313 1.00 96.94 252 THR A CA 1
ATOM 1976 C C . THR A 1 2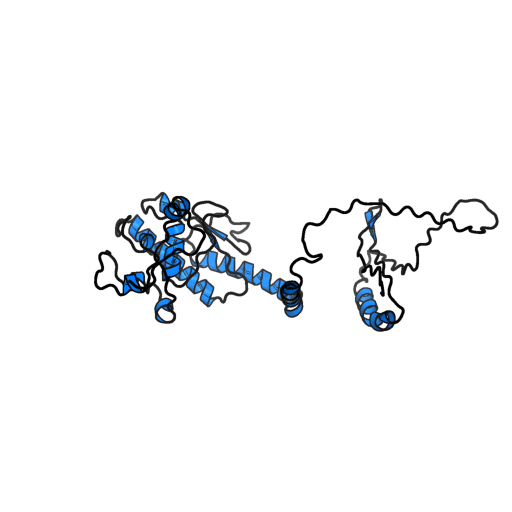52 ? -13.215 -17.973 14.779 1.00 96.94 252 THR A C 1
ATOM 1978 O O . THR A 1 252 ? -13.836 -18.985 15.071 1.00 96.94 252 THR A O 1
ATOM 1981 N N . SER A 1 253 ? -12.557 -17.244 15.686 1.00 96.38 253 SER A N 1
ATOM 1982 C CA . SER A 1 253 ? -12.608 -17.491 17.137 1.00 96.38 253 SER A CA 1
ATOM 1983 C C . SER A 1 253 ? -14.051 -17.509 17.649 1.00 96.38 253 SER A C 1
ATOM 1985 O O . SER A 1 253 ? -14.878 -16.769 17.124 1.00 96.38 253 SER A O 1
ATOM 1987 N N . ASP A 1 254 ? -14.381 -18.300 18.669 1.00 96.75 254 ASP A N 1
ATOM 1988 C CA . ASP A 1 254 ? -15.711 -18.239 19.298 1.00 96.75 254 ASP A CA 1
ATOM 1989 C C . ASP A 1 254 ? -15.885 -16.918 20.061 1.00 96.75 254 ASP A C 1
ATOM 1991 O O . ASP A 1 254 ? -16.889 -16.221 19.894 1.00 96.75 254 ASP A O 1
ATOM 1995 N N . ASP A 1 255 ? -14.842 -16.502 20.778 1.00 94.50 255 ASP A N 1
ATOM 1996 C CA . ASP A 1 255 ? -14.808 -15.247 21.523 1.00 94.50 255 ASP A CA 1
ATOM 1997 C C . ASP A 1 255 ? -14.572 -14.043 20.601 1.00 94.50 255 ASP A C 1
ATOM 1999 O O . ASP A 1 255 ? -13.671 -14.050 19.754 1.00 94.50 255 ASP A O 1
ATOM 2003 N N . TRP A 1 256 ? -15.381 -12.990 20.771 1.00 96.81 256 TRP A N 1
ATOM 2004 C CA . TRP A 1 256 ? -15.257 -11.728 20.039 1.00 96.81 256 TRP A CA 1
ATOM 2005 C C . TRP A 1 256 ? -15.611 -10.534 20.932 1.00 96.81 256 TRP A C 1
ATOM 2007 O O . TRP A 1 256 ? -16.779 -10.238 21.168 1.00 96.81 256 TRP A O 1
ATOM 2017 N N . ASP A 1 257 ? -14.587 -9.834 21.410 1.00 93.88 257 ASP A N 1
ATOM 2018 C CA . ASP A 1 257 ? -14.651 -8.741 22.391 1.00 93.88 257 ASP A CA 1
ATOM 2019 C C . ASP A 1 257 ? -14.532 -7.340 21.755 1.00 93.88 257 ASP A C 1
ATOM 2021 O O . ASP A 1 257 ? -14.181 -6.353 22.406 1.00 93.88 257 ASP A O 1
ATOM 2025 N N . ARG A 1 258 ? -14.805 -7.241 20.450 1.00 95.56 258 ARG A N 1
ATOM 2026 C CA . ARG A 1 258 ? -14.590 -6.023 19.656 1.00 95.56 258 ARG A CA 1
ATOM 2027 C C . ARG A 1 258 ? -15.914 -5.313 19.370 1.00 95.56 258 ARG A C 1
ATOM 2029 O O . ARG A 1 258 ? -16.892 -5.984 19.040 1.00 95.56 258 ARG A O 1
ATOM 2036 N N . PRO A 1 259 ? -15.954 -3.965 19.392 1.00 95.62 259 PRO A N 1
ATOM 2037 C CA . PRO A 1 259 ? -17.186 -3.188 19.202 1.00 95.62 259 PRO A CA 1
ATOM 2038 C C . PRO A 1 259 ? -17.668 -3.126 17.740 1.00 95.62 259 PRO A C 1
ATOM 2040 O O . PRO A 1 259 ? -18.571 -2.365 17.410 1.00 95.62 259 PRO A O 1
ATOM 2043 N N . TYR A 1 260 ? -17.072 -3.916 16.849 1.00 96.81 260 TYR A N 1
ATOM 2044 C CA . TYR A 1 260 ? -17.394 -3.998 15.427 1.00 96.81 260 TYR A CA 1
ATOM 2045 C C . TYR A 1 260 ? -17.505 -5.454 14.998 1.00 96.81 260 TYR A C 1
ATOM 2047 O O . TYR A 1 260 ? -17.014 -6.363 15.662 1.00 96.81 260 TYR A O 1
ATOM 2055 N N . THR A 1 261 ? -18.141 -5.700 13.859 1.00 97.44 261 THR A N 1
ATOM 2056 C CA . THR A 1 261 ? -18.425 -7.068 13.420 1.00 97.44 261 THR A CA 1
ATOM 2057 C C . THR A 1 261 ? -17.204 -7.739 12.785 1.00 97.44 261 THR A C 1
ATOM 2059 O O . THR A 1 261 ? -16.368 -7.096 12.147 1.00 97.44 261 THR A O 1
ATOM 2062 N N . ARG A 1 262 ? -17.162 -9.073 12.851 1.00 97.44 262 ARG A N 1
ATOM 2063 C CA . ARG A 1 262 ? -16.218 -9.918 12.093 1.00 97.44 262 ARG A CA 1
ATOM 2064 C C . ARG A 1 262 ? -16.269 -9.654 10.586 1.00 97.44 262 ARG A C 1
ATOM 2066 O O . ARG A 1 262 ? -15.246 -9.697 9.909 1.00 97.44 262 ARG A O 1
ATOM 2073 N N . LYS A 1 263 ? -17.463 -9.338 10.072 1.00 96.56 263 LYS A N 1
ATOM 2074 C CA . LYS A 1 263 ? -17.685 -8.954 8.675 1.00 96.56 263 LYS A CA 1
ATOM 2075 C C . LYS A 1 263 ? -16.953 -7.653 8.341 1.00 96.56 263 LYS A C 1
ATOM 2077 O O . LYS A 1 263 ? -16.227 -7.618 7.359 1.00 96.56 263 LYS A O 1
ATOM 2082 N N . THR A 1 264 ? -17.073 -6.625 9.180 1.00 96.38 264 THR A N 1
ATOM 2083 C CA . THR A 1 264 ? -16.337 -5.356 9.024 1.00 96.38 264 THR A CA 1
ATOM 2084 C C . THR A 1 264 ? -14.823 -5.565 9.118 1.00 96.38 264 THR A C 1
ATOM 2086 O O . THR A 1 264 ? -14.058 -4.928 8.396 1.00 96.38 264 THR A O 1
ATOM 2089 N N . ALA A 1 265 ? -14.384 -6.479 9.985 1.00 97.38 265 ALA A N 1
ATOM 2090 C CA . ALA A 1 265 ? -12.978 -6.821 10.146 1.00 97.38 265 ALA A CA 1
ATOM 2091 C C . ALA A 1 265 ? -12.391 -7.486 8.890 1.00 97.38 265 ALA A C 1
ATOM 2093 O O . ALA A 1 265 ? -11.435 -6.969 8.320 1.00 97.38 265 ALA A O 1
ATOM 2094 N N . ALA A 1 266 ? -12.974 -8.604 8.446 1.00 96.81 266 ALA A N 1
ATOM 2095 C CA . ALA A 1 266 ? -12.393 -9.458 7.410 1.00 96.81 266 ALA A CA 1
ATOM 2096 C C . ALA A 1 266 ? -12.883 -9.176 5.989 1.00 96.81 266 ALA A C 1
ATOM 2098 O O . ALA A 1 266 ? -12.163 -9.481 5.039 1.00 96.81 266 ALA A O 1
ATOM 2099 N N . PHE A 1 267 ? -14.088 -8.627 5.836 1.00 97.12 267 PHE A N 1
ATOM 2100 C CA . PHE A 1 267 ? -14.734 -8.444 4.541 1.00 97.12 267 PHE A CA 1
ATOM 2101 C C . PHE A 1 267 ? -15.233 -7.004 4.316 1.00 97.12 267 PHE A C 1
ATOM 2103 O O . PHE A 1 267 ? -16.437 -6.791 4.100 1.00 97.12 267 PHE A O 1
ATOM 2110 N N . PRO A 1 268 ? -14.339 -5.996 4.392 1.00 96.25 268 PRO A N 1
ATOM 2111 C CA . PRO A 1 268 ? -14.734 -4.591 4.333 1.00 96.25 268 PRO A CA 1
ATOM 2112 C C . PRO A 1 268 ? -15.110 -4.107 2.922 1.00 96.25 268 PRO A C 1
ATOM 2114 O O . PRO A 1 268 ? -15.702 -3.042 2.782 1.00 96.25 268 PRO A O 1
ATOM 2117 N N . SER A 1 269 ? -14.795 -4.867 1.868 1.00 93.62 269 SER A N 1
ATOM 2118 C CA . SER A 1 269 ? -15.086 -4.503 0.474 1.00 93.62 269 SER A CA 1
ATOM 2119 C C . SER A 1 269 ? -15.789 -5.635 -0.273 1.00 93.62 269 SER A C 1
ATOM 2121 O O . SER A 1 269 ? -15.634 -6.805 0.069 1.00 93.62 269 SER A O 1
ATOM 2123 N N . SER A 1 270 ? -16.526 -5.329 -1.342 1.00 90.75 270 SER A N 1
ATOM 2124 C CA . SER A 1 270 ? -17.128 -6.365 -2.201 1.00 90.75 270 SER A CA 1
ATOM 2125 C C . SER A 1 270 ? -16.082 -7.341 -2.761 1.00 90.75 270 SER A C 1
ATOM 2127 O O . SER A 1 270 ? -16.331 -8.541 -2.814 1.00 90.75 270 SER A O 1
ATOM 2129 N N . HIS A 1 271 ? -14.884 -6.846 -3.091 1.00 89.12 271 HIS A N 1
ATOM 2130 C CA . HIS A 1 271 ? -13.773 -7.664 -3.579 1.00 89.12 271 HIS A CA 1
ATOM 2131 C C . HIS A 1 271 ? -13.306 -8.710 -2.561 1.00 89.12 271 HIS A C 1
ATOM 2133 O O . HIS A 1 271 ? -13.033 -9.851 -2.927 1.00 89.12 271 HIS A O 1
ATOM 2139 N N . SER A 1 272 ? -13.280 -8.359 -1.274 1.00 89.25 272 SER A N 1
ATOM 2140 C CA . SER A 1 272 ? -12.857 -9.297 -0.231 1.00 89.25 272 SER A CA 1
ATOM 2141 C C . SER A 1 272 ? -13.769 -10.529 -0.101 1.00 89.25 272 SER A C 1
ATOM 2143 O O . SER A 1 272 ? -13.322 -11.544 0.425 1.00 89.25 272 SER A O 1
ATOM 2145 N N . TYR A 1 273 ? -15.013 -10.482 -0.609 1.00 88.88 273 TYR A N 1
ATOM 2146 C CA . TYR A 1 273 ? -15.903 -11.654 -0.676 1.00 88.88 273 TYR A CA 1
ATOM 2147 C C . TYR A 1 273 ? -15.575 -12.595 -1.834 1.00 88.88 273 TYR A C 1
ATOM 2149 O O . TYR A 1 273 ? -15.842 -13.789 -1.733 1.00 88.88 273 TYR A O 1
ATOM 2157 N N . THR A 1 274 ? -15.048 -12.068 -2.940 1.00 90.38 274 THR A N 1
ATOM 2158 C CA . THR A 1 274 ? -14.698 -12.881 -4.111 1.00 90.38 274 THR A CA 1
ATOM 2159 C C . THR A 1 274 ? -13.306 -13.476 -3.972 1.00 90.38 274 THR A C 1
ATOM 2161 O O . THR A 1 274 ? -13.102 -14.646 -4.275 1.00 90.38 274 THR A O 1
ATOM 2164 N N . GLU A 1 275 ? -12.353 -12.677 -3.496 1.00 90.62 275 GLU A N 1
ATOM 2165 C CA . GLU A 1 275 ? -10.942 -13.043 -3.408 1.00 90.62 275 GLU A CA 1
ATOM 2166 C C . GLU A 1 275 ? -10.402 -12.572 -2.056 1.00 90.62 275 GLU A C 1
ATOM 2168 O O . GLU A 1 275 ? -10.074 -11.401 -1.859 1.00 90.62 275 GLU A O 1
ATOM 2173 N N . LYS A 1 276 ? -10.348 -13.492 -1.084 1.00 96.12 276 LYS A N 1
ATOM 2174 C CA . LYS A 1 276 ? -9.836 -13.192 0.255 1.00 96.12 276 LYS A CA 1
ATOM 2175 C C . LYS A 1 276 ? -8.390 -13.646 0.395 1.00 96.12 276 LYS A C 1
ATOM 2177 O O . LYS A 1 276 ? -8.107 -14.840 0.451 1.00 96.12 276 LYS A O 1
ATOM 2182 N N . PHE A 1 277 ? -7.493 -12.678 0.556 1.00 96.75 277 PHE A N 1
ATOM 2183 C CA . PHE A 1 277 ? -6.152 -12.923 1.074 1.00 96.75 277 PHE A CA 1
ATOM 2184 C C . PHE A 1 277 ? -6.152 -12.762 2.599 1.00 96.75 277 PHE A C 1
ATOM 2186 O O . PHE A 1 277 ? -6.640 -11.757 3.125 1.00 96.75 277 PHE A O 1
ATOM 2193 N N . TRP A 1 278 ? -5.638 -13.761 3.317 1.00 97.56 278 TRP A N 1
ATOM 2194 C CA . TRP A 1 278 ? -5.596 -13.760 4.778 1.00 97.56 278 TRP A CA 1
ATOM 2195 C C . TRP A 1 278 ? -4.215 -13.348 5.294 1.00 97.56 278 TRP A C 1
ATOM 2197 O O . TRP A 1 278 ? -3.229 -14.009 4.966 1.00 97.56 278 TRP A O 1
ATOM 2207 N N . PRO A 1 279 ? -4.131 -12.323 6.162 1.00 97.81 279 PRO A N 1
ATOM 2208 C CA . PRO A 1 279 ? -2.944 -12.088 6.972 1.00 97.81 279 PRO A CA 1
ATOM 2209 C C . PRO A 1 279 ? -2.626 -13.337 7.804 1.00 97.81 279 PRO A C 1
ATOM 2211 O O . PRO A 1 279 ? -3.497 -13.866 8.503 1.00 97.81 279 PRO A O 1
ATOM 2214 N N . SER A 1 280 ? -1.388 -13.826 7.714 1.00 97.06 280 SER A N 1
ATOM 2215 C CA . SER A 1 280 ? -0.953 -15.053 8.396 1.00 97.06 280 SER A CA 1
ATOM 2216 C C . SER A 1 280 ? -0.738 -14.856 9.897 1.00 97.06 280 SER A C 1
ATOM 2218 O O . SER A 1 280 ? -0.928 -15.785 10.679 1.00 97.06 280 SER A O 1
ATOM 2220 N N . VAL A 1 281 ? -0.375 -13.641 10.304 1.00 97.44 281 VAL A N 1
ATOM 2221 C CA . VAL A 1 281 ? -0.141 -13.243 11.695 1.00 97.44 281 VAL A CA 1
ATOM 2222 C C . VAL A 1 281 ? -0.815 -11.904 11.984 1.00 97.44 281 VAL A C 1
ATOM 2224 O O . VAL A 1 281 ? -1.150 -11.151 11.067 1.00 97.44 281 VAL A O 1
ATOM 2227 N N . GLY A 1 282 ? -1.046 -11.630 13.270 1.00 96.50 282 GLY A N 1
ATOM 2228 C CA . GLY A 1 282 ? -1.532 -10.330 13.725 1.00 96.50 282 GLY A CA 1
ATOM 2229 C C . GLY A 1 282 ? -0.470 -9.238 13.584 1.00 96.50 282 GLY A C 1
ATOM 2230 O O . GLY A 1 282 ? 0.576 -9.423 12.958 1.00 96.50 282 GLY A O 1
ATOM 2231 N N . ARG A 1 283 ? -0.727 -8.078 14.189 1.00 97.06 283 ARG A N 1
ATOM 2232 C CA . ARG A 1 283 ? 0.227 -6.967 14.173 1.00 97.06 283 ARG A CA 1
ATOM 2233 C C . ARG A 1 283 ? 1.532 -7.378 14.867 1.00 97.06 283 ARG A C 1
ATOM 2235 O O . ARG A 1 283 ? 1.511 -7.867 15.991 1.00 97.06 283 ARG A O 1
ATOM 2242 N N . ILE A 1 284 ? 2.651 -7.177 14.175 1.00 97.06 284 ILE A N 1
ATOM 2243 C CA . ILE A 1 284 ? 3.994 -7.492 14.677 1.00 97.06 284 ILE A CA 1
ATOM 2244 C C . ILE A 1 284 ? 4.401 -6.448 15.723 1.00 97.06 284 ILE A C 1
ATOM 2246 O O . ILE A 1 284 ? 4.263 -5.251 15.477 1.00 97.06 284 ILE A O 1
ATOM 2250 N N . ASP A 1 285 ? 4.949 -6.896 16.854 1.00 95.25 285 ASP A N 1
ATOM 2251 C CA . ASP A 1 285 ? 5.623 -6.023 17.819 1.00 95.25 285 ASP A CA 1
ATOM 2252 C C . ASP A 1 285 ? 7.079 -5.808 17.392 1.00 95.25 285 ASP A C 1
ATOM 2254 O O . ASP A 1 285 ? 7.955 -6.641 17.640 1.00 95.25 285 ASP A O 1
ATOM 2258 N N . GLY A 1 286 ? 7.334 -4.679 16.729 1.00 90.31 286 GLY A N 1
ATOM 2259 C CA . GLY A 1 286 ? 8.683 -4.324 16.290 1.00 90.31 286 GLY A CA 1
ATOM 2260 C C . GLY A 1 286 ? 9.653 -4.105 17.455 1.00 90.31 286 GLY A C 1
ATOM 2261 O O . GLY A 1 286 ? 10.817 -4.482 17.367 1.00 90.31 286 GLY A O 1
ATOM 2262 N N . THR A 1 287 ? 9.180 -3.561 18.580 1.00 95.56 287 THR A N 1
ATOM 2263 C CA . THR A 1 287 ? 10.059 -3.224 19.710 1.00 95.56 287 THR A CA 1
ATOM 2264 C C . THR A 1 287 ? 10.532 -4.453 20.473 1.00 95.56 287 THR A C 1
ATOM 2266 O O . THR A 1 287 ? 11.656 -4.475 20.977 1.00 95.56 287 THR A O 1
ATOM 2269 N N . TYR A 1 288 ? 9.688 -5.482 20.567 1.00 96.25 288 TYR A N 1
ATOM 2270 C CA . TYR A 1 288 ? 10.043 -6.724 21.237 1.00 96.25 288 TYR A CA 1
ATOM 2271 C C . TYR A 1 288 ? 11.154 -7.466 20.494 1.00 96.25 288 TYR A C 1
ATOM 2273 O O . TYR A 1 288 ? 12.101 -7.919 21.139 1.00 96.25 288 TYR A O 1
ATOM 2281 N N . GLY A 1 289 ? 11.064 -7.558 19.163 1.00 94.88 289 GLY A N 1
ATOM 2282 C CA . GLY A 1 289 ? 12.056 -8.249 18.335 1.00 94.88 289 GLY A CA 1
ATOM 2283 C C . GLY A 1 289 ? 13.454 -7.642 18.460 1.00 94.88 289 GLY A C 1
ATOM 2284 O O . GLY A 1 289 ? 14.421 -8.371 18.669 1.00 94.88 289 GLY A O 1
ATOM 2285 N N . ASP A 1 290 ? 13.549 -6.311 18.447 1.00 96.19 290 ASP A N 1
ATOM 2286 C CA . ASP A 1 290 ? 14.825 -5.603 18.613 1.00 96.19 290 ASP A CA 1
ATOM 2287 C C . ASP A 1 290 ? 15.429 -5.798 20.014 1.00 96.19 290 ASP A C 1
ATOM 2289 O O . ASP A 1 290 ? 16.648 -5.878 20.172 1.00 96.19 290 ASP A O 1
ATOM 2293 N N . ARG A 1 291 ? 14.584 -5.895 21.050 1.00 97.06 291 ARG A N 1
ATOM 2294 C CA . ARG A 1 291 ? 15.020 -6.131 22.439 1.00 97.06 291 ARG A CA 1
ATOM 2295 C C . ARG A 1 291 ? 15.375 -7.594 22.721 1.00 97.06 291 ARG A C 1
ATOM 2297 O O . ARG A 1 291 ? 16.140 -7.851 23.645 1.00 97.06 291 ARG A O 1
ATOM 2304 N N . ASN A 1 292 ? 14.829 -8.533 21.949 1.00 94.25 292 ASN A N 1
ATOM 2305 C CA . ASN A 1 292 ? 14.987 -9.980 22.122 1.00 94.25 292 ASN A CA 1
ATOM 2306 C C . ASN A 1 292 ? 15.474 -10.610 20.811 1.00 94.25 292 ASN A C 1
ATOM 2308 O O . ASN A 1 292 ? 14.792 -11.431 20.198 1.00 94.25 292 ASN A O 1
ATOM 2312 N N . LEU A 1 293 ? 16.652 -10.179 20.361 1.00 94.94 293 LEU A N 1
ATOM 2313 C CA . LEU A 1 293 ? 17.162 -10.501 19.035 1.00 94.94 293 LEU A CA 1
ATOM 2314 C C . LEU A 1 293 ? 17.410 -12.011 18.859 1.00 94.94 293 LEU A C 1
ATOM 2316 O O . LEU A 1 293 ? 18.360 -12.570 19.408 1.00 94.94 293 LEU A O 1
ATOM 2320 N N . MET A 1 294 ? 16.584 -12.657 18.034 1.00 92.69 294 MET A N 1
ATOM 2321 C CA . MET A 1 294 ? 16.742 -14.049 17.606 1.00 92.69 294 MET A CA 1
ATOM 2322 C C . MET A 1 294 ? 16.772 -14.124 16.076 1.00 92.69 294 MET A C 1
ATOM 2324 O O . MET A 1 294 ? 15.742 -14.009 15.418 1.00 92.69 294 MET A O 1
ATOM 2328 N N . CYS A 1 295 ? 17.964 -14.324 15.507 1.00 95.19 295 CYS A N 1
ATOM 2329 C CA . CYS A 1 295 ? 18.193 -14.323 14.052 1.00 95.19 295 CYS A CA 1
ATOM 2330 C C . CYS A 1 295 ? 18.416 -15.723 13.452 1.00 95.19 295 CYS A C 1
ATOM 2332 O O . CYS A 1 295 ? 18.820 -15.848 12.297 1.00 95.19 295 CYS A O 1
ATOM 2334 N N . SER A 1 296 ? 18.192 -16.778 14.233 1.00 93.31 296 SER A N 1
ATOM 2335 C CA . SER A 1 296 ? 18.198 -18.173 13.789 1.00 93.31 296 SER A CA 1
ATOM 2336 C C . SER A 1 296 ? 16.833 -18.799 14.052 1.00 93.31 296 SER A C 1
ATOM 2338 O O . SER A 1 296 ? 16.026 -18.250 14.804 1.00 93.31 296 SER A O 1
ATOM 2340 N N . CYS A 1 297 ? 16.561 -19.952 13.436 1.00 92.06 297 CYS A N 1
ATOM 2341 C CA . CYS A 1 297 ? 15.355 -20.709 13.744 1.00 92.06 297 CYS A CA 1
ATOM 2342 C C . CYS A 1 297 ? 15.276 -20.939 15.255 1.00 92.06 297 CYS A C 1
ATOM 2344 O O . CYS A 1 297 ? 16.187 -21.522 15.850 1.00 92.06 297 CYS A O 1
ATOM 2346 N N . ALA A 1 298 ? 14.192 -20.467 15.864 1.00 84.12 298 ALA A N 1
ATOM 2347 C CA . ALA A 1 298 ? 13.895 -20.807 17.238 1.00 84.12 298 ALA A CA 1
ATOM 2348 C C . ALA A 1 298 ? 13.693 -22.324 17.332 1.00 84.12 298 ALA A C 1
ATOM 2350 O O . ALA A 1 298 ? 13.130 -22.946 16.427 1.00 84.12 298 ALA A O 1
ATOM 2351 N N . LEU A 1 299 ? 14.133 -22.917 18.440 1.00 75.50 299 LEU A N 1
ATOM 2352 C CA . LEU A 1 299 ? 13.728 -24.267 18.821 1.00 75.50 299 LEU A CA 1
ATOM 2353 C C . LEU A 1 299 ? 12.274 -24.202 19.293 1.00 75.50 299 LEU A C 1
ATOM 2355 O O . LEU A 1 299 ? 11.979 -24.271 20.481 1.00 75.50 299 LEU A O 1
ATOM 2359 N N . THR A 1 300 ? 11.352 -23.980 18.365 1.00 65.06 300 THR A N 1
ATOM 2360 C CA . THR A 1 300 ? 9.933 -24.166 18.625 1.00 65.06 300 THR A CA 1
ATOM 2361 C C . THR A 1 300 ? 9.673 -25.661 18.546 1.00 65.06 300 THR A C 1
ATOM 2363 O O . THR A 1 300 ? 9.794 -26.255 17.473 1.00 65.06 300 THR A O 1
ATOM 2366 N N . ASN A 1 301 ? 9.332 -26.283 19.675 1.00 55.12 301 ASN A N 1
ATOM 2367 C CA . ASN A 1 301 ? 8.686 -27.588 19.658 1.00 55.12 301 ASN A CA 1
ATOM 2368 C C . ASN A 1 301 ? 7.372 -27.411 18.885 1.00 55.12 301 ASN A C 1
ATOM 2370 O O . ASN A 1 301 ? 6.386 -26.942 19.433 1.00 55.12 301 ASN A O 1
ATOM 2374 N N . PHE A 1 302 ? 7.365 -27.742 17.592 1.00 51.84 302 PHE A N 1
ATOM 2375 C CA . PHE A 1 302 ? 6.192 -27.668 16.706 1.00 51.84 302 PHE A CA 1
ATOM 2376 C C . PHE A 1 302 ? 5.088 -28.690 17.066 1.00 51.84 302 PHE A C 1
ATOM 2378 O O . PHE A 1 302 ? 4.170 -28.906 16.280 1.00 51.84 302 PHE A O 1
ATOM 2385 N N . CYS A 1 303 ? 5.187 -29.323 18.236 1.00 38.59 303 CYS A N 1
ATOM 2386 C CA . CYS A 1 303 ? 4.321 -30.390 18.718 1.00 38.59 303 CYS A CA 1
ATOM 2387 C C . CYS A 1 303 ? 3.765 -30.055 20.110 1.00 38.59 303 CYS A C 1
ATOM 2389 O O . CYS A 1 303 ? 3.964 -30.842 21.028 1.00 38.59 303 CYS A O 1
ATOM 2391 N N . GLU A 1 304 ? 3.104 -28.910 20.276 1.00 33.97 304 GLU A N 1
ATOM 2392 C CA . GLU A 1 304 ? 2.112 -28.691 21.345 1.00 33.97 304 GLU A CA 1
ATOM 2393 C C . GLU A 1 304 ? 0.931 -27.880 20.805 1.00 33.97 304 GLU A C 1
ATOM 2395 O O . GLU A 1 304 ? 1.173 -26.869 20.101 1.00 33.97 304 GLU A O 1
#

Mean predicted aligned error: 15.52 Å

Sequence (304 aa):
MVCLTGKSWPLLRWCTTMEGNVILMVQTRMPWWVTRHLDVLGAMCARLISTKRFQFLVVVVGQAWSYCCSSAPGFILARFCFYSKCWWFPAFGQFSQAAYGSASILPVSYLLLWMPGSRGLKTCTGYAILNANYLKKRPDGHCPVLFLGENDFCAHEFIIDLRPSKKKTAQIEAEDVAKRLMDYGLHSPTLA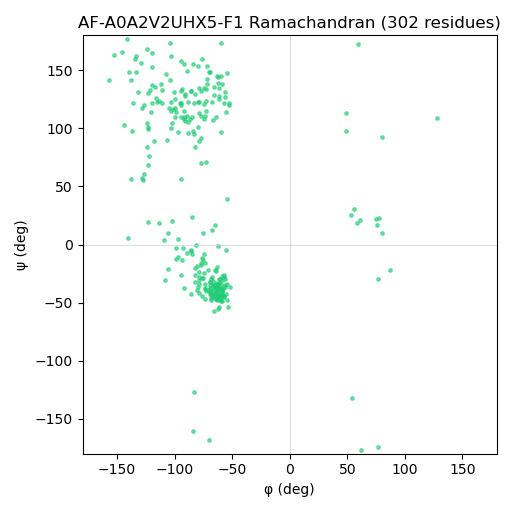FPVAGTLMTETTESESKRELDRLADALISIRTEIASIEKGEESTTNNVLKNAPHTAKCVTSDDWDRPYTRKTAAFPSSHSYTEKFWPSVGRIDGTYGDRNLMCSCALTNFCE

InterPro domains:
  IPR015422 Pyridoxal phosphate-dependent transferase, small domain [G3DSA:3.90.1150.10] (111-251)
  IPR015424 Pyridoxal phosphate-dependent transferase [SSF53383] (89-297)
  IPR020581 Glycine cleavage system P protein [PTHR11773] (92-298)
  IPR049316 Glycine dehydrogenase, C-terminal domain [PF21478] (125-246)

Nearest PDB structures (foldseek):
  6i35-assembly1_B  TM=9.854E-01  e=7.267E-22  Homo sapiens
  6i35-assembly2_C  TM=9.849E-01  e=1.673E-21  Homo sapiens
  4lhd-assembly1_B  TM=9.906E-01  e=4.606E-21  Synechocystis sp. PCC 6803 substr. Kazusa
  4lhc-assembly1_B  TM=9.907E-01  e=6.989E-21  Synechocystis sp. PCC 6803 substr. Kazusa
  4lgl-assembly1_B  TM=9.875E-01  e=4.430E-20  Synechocystis sp. PCC 6803 substr. Kazusa

Solvent-accessible surface area (backbone atoms only — not comparable to full-atom values): 19240 Å² total; per-residue (Å²): 138,85,88,82,81,86,85,87,75,76,62,84,48,85,49,78,49,101,82,80,55,80,51,85,52,78,62,73,92,74,66,88,76,63,64,80,68,41,67,67,59,55,55,57,59,60,71,73,69,84,66,101,82,73,91,82,82,87,74,84,72,76,72,92,80,81,87,81,88,76,94,73,94,75,86,90,78,87,80,88,76,89,81,90,75,78,82,82,72,79,79,92,72,80,95,53,97,42,99,67,56,74,57,86,58,52,63,57,62,49,46,66,54,57,75,52,31,75,69,37,52,55,47,42,57,51,37,10,27,48,43,23,44,48,49,58,56,70,34,58,92,66,56,54,66,71,68,63,52,79,94,74,38,52,51,45,40,47,36,38,54,37,53,60,44,39,71,57,72,23,65,42,49,38,63,31,54,37,31,32,33,36,28,60,57,36,83,53,57,46,70,41,44,99,46,77,40,18,38,29,42,69,54,45,49,83,58,51,70,71,55,48,48,52,51,35,52,50,52,43,51,49,41,49,59,48,47,38,25,50,71,64,78,40,54,69,77,64,40,70,44,70,62,23,28,52,21,61,71,66,63,70,42,90,73,81,95,58,93,63,54,58,54,62,49,51,44,68,41,80,60,25,74,79,56,72,57,69,45,92,54,60,68,81,64,68,69,57,47,72,76,59,76,72,94,62,87,72,91,66,76,90,82,123

Radius of gyration: 32.23 Å; Cα contacts (8 Å, |Δi|>4): 294; chains: 1; bounding box: 80×56×73 Å

Secondary structure (DSSP, 8-state):
-------PPPPEEEEE-TTS-EEEEE-----TTGGGG-HHHHHHHHHT--STT--------SS---------SS--------------PPP---SSSSTTSSGGGHHHHHHHHHTTHHHHHHHHHHHHHHHHHHHHHTTTTTS-BS---GGG--SSEEEEE-HHHHHSSS---HHHHHHHHHHTT-PPPEES-SSTTEEEEE-TTTS-HHHHHHHHHHHHHHHHHHHHHHTTSS-SSSSTTTT-S--HHHHH-S----SS-HHHHH--SHHHHHS-PPPSSS---HHHHHHS---S-----S--

Foldseek 3Di:
DDDDDDDDDWDFDWDDDPPGDTAGDTDDPDDPVVVVPCVVVVVVVVVVPDDPDDDHDDDPDPDDDDDDDDDDDDDDDDDDDDDPDDPDDDDPDDPEPDPCHPPVCVVVVVCVDPVCDPVNVVVQQVLLQVLQQVLVPLLPPLWDWDDADPPRGDGSKTKTACVCLCVLQLVAFQVLLQQLVVLLVDHFADACPPHGRMGMDGDGNPDDVVVSVSVSVSSNLVSVQSVCRSVVVDDSCAGLSNFGDAAPCNLPDPDDPGPDHSCCRRPVDPVCVVDPDGDPDTDDDPVVCVVVPDPDDDPPPPPD

Organism: Trypanosoma cruzi (NCBI:txid5693)

pLDDT: mean 75.19, std 28.66, range [22.86, 98.56]